Protein AF-A0A383SBJ9-F1 (afdb_monomer_lite)

Secondary structure (DSSP, 8-state):
------TTTTT-SS-----HHHHHHHHHHHHHHHHHHHHHHHHHHHHHHHHTTT-BSHHHHHHHHHHHHHHHHHHHHHHHHHHHHHHHHHHHHHHHHHHHHHHHHHHHHHHHHHHHHHHHHHHTS------PPPPPPS--SPPPPPEEE-PPPP-TTPPPP-----TT-EEEE-HHHHHHHHHHHHHHHHHHTTHHHHHHHHHHHHHHH--SSEEE-HHHHHHHHHHHHHHHHHHHHHHHHHHHHHHHH-TT--EEEEHHHHHHHHHHTT--SS---

Structure (mmCIF, N/CA/C/O backbone):
data_AF-A0A383SBJ9-F1
#
_entry.id   AF-A0A383SBJ9-F1
#
loop_
_atom_site.group_PDB
_atom_site.id
_atom_site.type_symbol
_atom_site.label_atom_id
_atom_site.label_alt_id
_atom_site.label_comp_id
_atom_site.label_asym_id
_atom_site.label_entity_id
_atom_site.label_seq_id
_atom_site.pdbx_PDB_ins_code
_atom_site.Cartn_x
_atom_site.Cartn_y
_atom_site.Cartn_z
_atom_site.occupancy
_atom_site.B_iso_or_equiv
_atom_site.auth_seq_id
_atom_site.auth_comp_id
_atom_site.auth_asym_id
_atom_site.auth_atom_id
_atom_site.pdbx_PDB_model_num
ATOM 1 N N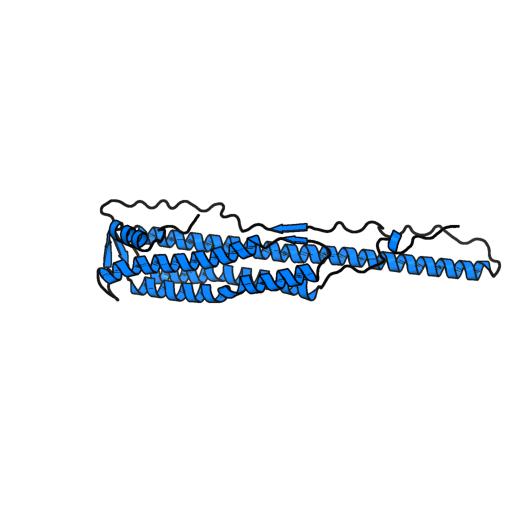 . MET A 1 1 ? 46.812 -1.857 -44.255 1.00 35.72 1 MET A N 1
ATOM 2 C CA . MET A 1 1 ? 45.664 -2.646 -43.770 1.00 35.72 1 MET A CA 1
ATOM 3 C C . MET A 1 1 ? 45.064 -1.871 -42.614 1.00 35.72 1 MET A C 1
ATOM 5 O O . MET A 1 1 ? 45.645 -1.873 -41.542 1.00 35.72 1 MET A O 1
ATOM 9 N N . SER A 1 2 ? 44.025 -1.081 -42.880 1.00 43.75 2 SER A N 1
ATOM 10 C CA . SER A 1 2 ? 43.233 -0.443 -41.828 1.00 43.75 2 SER A CA 1
ATOM 11 C C . SER A 1 2 ? 41.995 -1.312 -41.687 1.00 43.75 2 SER A C 1
ATOM 13 O O . SER A 1 2 ? 41.101 -1.228 -42.529 1.00 43.75 2 SER A O 1
ATOM 15 N N . ASP A 1 3 ? 42.013 -2.236 -40.727 1.00 52.53 3 ASP A N 1
ATOM 16 C CA . ASP A 1 3 ? 40.782 -2.900 -40.307 1.00 52.53 3 ASP A CA 1
ATOM 17 C C . ASP A 1 3 ? 39.919 -1.813 -39.669 1.00 52.53 3 ASP A C 1
ATOM 19 O O . ASP A 1 3 ? 40.249 -1.259 -38.621 1.00 52.53 3 ASP A O 1
ATOM 23 N N . GLY A 1 4 ? 38.879 -1.395 -40.389 1.00 65.88 4 GLY A N 1
ATOM 24 C CA . GLY A 1 4 ? 37.939 -0.402 -39.890 1.00 65.88 4 GLY A CA 1
ATOM 25 C C . GLY A 1 4 ? 37.178 -0.958 -38.690 1.00 65.88 4 GLY A C 1
ATOM 26 O O . GLY A 1 4 ? 36.838 -2.138 -38.685 1.00 65.88 4 GLY A O 1
ATOM 27 N N . LEU A 1 5 ? 36.876 -0.096 -37.712 1.00 73.31 5 LEU A N 1
ATOM 28 C CA . LEU A 1 5 ? 36.092 -0.448 -36.522 1.00 73.31 5 LEU A CA 1
ATOM 29 C C . LEU A 1 5 ? 34.845 -1.266 -36.905 1.00 73.31 5 LEU A C 1
ATOM 31 O O . LEU A 1 5 ? 34.036 -0.846 -37.748 1.00 73.31 5 LEU A O 1
ATOM 35 N N . SER A 1 6 ? 34.709 -2.449 -36.312 1.00 83.50 6 SER A N 1
ATOM 36 C CA . SER A 1 6 ? 33.541 -3.320 -36.447 1.00 83.50 6 SER A CA 1
ATOM 37 C C . SER A 1 6 ? 32.349 -2.777 -35.642 1.00 83.50 6 SER A C 1
ATOM 39 O O . SER A 1 6 ? 32.481 -1.821 -34.881 1.00 83.50 6 SER A O 1
ATOM 41 N N . LEU A 1 7 ? 31.153 -3.356 -35.817 1.00 81.69 7 LEU A N 1
ATOM 42 C CA . LEU A 1 7 ? 30.019 -3.018 -34.940 1.00 81.69 7 LEU A CA 1
ATOM 43 C C . LEU A 1 7 ? 30.254 -3.486 -33.500 1.00 81.69 7 LEU A C 1
ATOM 45 O O . LEU A 1 7 ? 29.738 -2.853 -32.584 1.00 81.69 7 LEU A O 1
ATOM 49 N N . ASP A 1 8 ? 31.049 -4.540 -33.301 1.00 84.56 8 ASP A N 1
ATOM 50 C CA . ASP A 1 8 ? 31.452 -5.006 -31.973 1.00 84.56 8 ASP A CA 1
ATOM 51 C C . ASP A 1 8 ? 32.370 -3.984 -31.290 1.00 84.56 8 ASP A C 1
ATOM 53 O O . ASP A 1 8 ? 32.133 -3.632 -30.137 1.00 84.56 8 ASP A O 1
ATOM 57 N N . ASP A 1 9 ? 33.330 -3.410 -32.027 1.00 83.06 9 ASP A N 1
ATOM 58 C CA . ASP A 1 9 ? 34.222 -2.353 -31.515 1.00 83.06 9 ASP A CA 1
ATOM 59 C C . ASP A 1 9 ? 33.468 -1.062 -31.149 1.00 83.06 9 ASP A C 1
ATOM 61 O O . ASP A 1 9 ? 33.952 -0.244 -30.370 1.00 83.06 9 ASP A O 1
ATOM 65 N N . LEU A 1 10 ? 32.275 -0.864 -31.720 1.00 80.25 10 LEU A N 1
ATOM 66 C CA . LEU A 1 10 ? 31.377 0.254 -31.420 1.00 80.25 10 LEU A CA 1
ATOM 67 C C . LEU A 1 10 ? 30.315 -0.095 -30.365 1.00 80.25 10 LEU A C 1
ATOM 69 O O . LEU A 1 10 ? 29.445 0.734 -30.080 1.00 80.25 10 LEU A O 1
ATOM 73 N N . HIS A 1 11 ? 30.341 -1.319 -29.827 1.00 83.31 11 HIS A N 1
ATOM 74 C CA . HIS A 1 11 ? 29.314 -1.859 -28.939 1.00 83.31 11 HIS A CA 1
ATOM 75 C C . HIS A 1 11 ? 27.894 -1.733 -29.520 1.00 83.31 11 HIS A C 1
ATOM 77 O O . HIS A 1 11 ? 26.954 -1.390 -28.813 1.00 83.31 11 HIS A O 1
ATOM 83 N N . ALA A 1 12 ? 27.734 -1.940 -30.826 1.00 85.88 12 ALA A N 1
ATOM 84 C CA . ALA A 1 12 ? 26.492 -1.694 -31.563 1.00 85.88 12 ALA A CA 1
ATOM 85 C C . ALA A 1 12 ? 25.995 -2.928 -32.338 1.00 85.88 12 ALA A C 1
ATOM 87 O O . ALA A 1 12 ? 25.194 -2.813 -33.270 1.00 85.88 12 ALA A O 1
ATOM 88 N N . ALA A 1 13 ? 26.486 -4.118 -31.984 1.00 87.88 13 ALA A N 1
ATOM 89 C CA . ALA A 1 13 ? 26.172 -5.366 -32.677 1.00 87.88 13 ALA A CA 1
ATOM 90 C C . ALA A 1 13 ? 24.761 -5.905 -32.386 1.00 87.88 13 ALA A C 1
ATOM 92 O O . ALA A 1 13 ? 24.165 -6.545 -33.248 1.00 87.88 13 ALA A O 1
ATOM 93 N N . SER A 1 14 ? 24.198 -5.603 -31.217 1.00 89.56 14 SER A N 1
ATOM 94 C CA . SER A 1 14 ? 22.848 -6.005 -30.804 1.00 89.56 14 SER A CA 1
ATOM 95 C C . SER A 1 14 ? 22.048 -4.806 -30.316 1.00 89.56 14 SER A C 1
ATOM 97 O O . SER A 1 14 ? 22.632 -3.800 -29.926 1.00 89.56 14 SER A O 1
ATOM 99 N N . ASP A 1 15 ? 20.723 -4.915 -30.361 1.00 92.62 15 ASP A N 1
ATOM 100 C CA . ASP A 1 15 ? 19.823 -3.931 -29.757 1.00 92.62 15 ASP A CA 1
ATOM 101 C C . ASP A 1 15 ? 19.776 -4.076 -28.237 1.00 92.62 15 ASP A C 1
ATOM 103 O O . ASP A 1 15 ? 20.144 -5.113 -27.673 1.00 92.62 15 ASP A O 1
ATOM 107 N N . VAL A 1 16 ? 19.299 -3.021 -27.585 1.00 92.69 16 VAL A N 1
ATOM 108 C CA . VAL A 1 16 ? 18.978 -3.030 -26.164 1.00 92.69 16 VAL A CA 1
ATOM 109 C C . VAL A 1 16 ? 17.823 -3.999 -25.921 1.00 92.69 16 VAL A C 1
ATOM 111 O O . VAL A 1 16 ? 16.779 -3.920 -26.567 1.00 92.69 16 VAL A O 1
ATOM 114 N N . VAL A 1 17 ? 17.988 -4.913 -24.965 1.00 95.56 17 VAL A N 1
ATOM 115 C CA . VAL A 1 17 ? 16.913 -5.824 -24.549 1.00 95.56 17 VAL A CA 1
ATOM 116 C C . VAL A 1 17 ? 15.970 -5.073 -23.610 1.00 95.56 17 VAL A C 1
ATOM 118 O O . VAL A 1 17 ? 16.216 -4.983 -22.402 1.00 95.56 17 VAL A O 1
ATOM 121 N N . TRP A 1 18 ? 14.916 -4.497 -24.188 1.00 97.19 18 TRP A N 1
ATOM 122 C CA . TRP A 1 18 ? 13.903 -3.729 -23.470 1.00 97.19 18 TRP A CA 1
ATOM 123 C C . TRP A 1 18 ? 12.518 -3.851 -24.112 1.00 97.19 18 TRP A C 1
ATOM 125 O O . TRP A 1 18 ? 12.382 -3.725 -25.328 1.00 97.19 18 TRP A O 1
ATOM 135 N N . ASP A 1 19 ? 11.486 -4.035 -23.288 1.00 98.12 19 ASP A N 1
ATOM 136 C CA . ASP A 1 19 ? 10.082 -4.041 -23.705 1.00 98.12 19 ASP A CA 1
ATOM 137 C C . ASP A 1 19 ? 9.360 -2.824 -23.102 1.00 98.12 19 ASP A C 1
ATOM 139 O O . ASP A 1 19 ? 9.110 -2.748 -21.898 1.00 98.12 19 ASP A O 1
ATOM 143 N N . PHE A 1 20 ? 9.056 -1.845 -23.960 1.00 94.88 20 PHE A N 1
ATOM 144 C CA . PHE A 1 20 ? 8.473 -0.559 -23.562 1.00 94.88 20 PHE A CA 1
ATOM 145 C C . PHE A 1 20 ? 7.012 -0.653 -23.118 1.00 94.88 20 PHE A C 1
ATOM 147 O O . PHE A 1 20 ? 6.550 0.195 -22.357 1.00 94.88 20 PHE A O 1
ATOM 154 N N . GLU A 1 21 ? 6.277 -1.654 -23.603 1.00 97.50 21 GLU A N 1
ATOM 155 C CA . GLU A 1 21 ? 4.903 -1.889 -23.158 1.00 97.50 21 GLU A CA 1
ATOM 156 C C . GLU A 1 21 ? 4.933 -2.421 -21.725 1.00 97.50 21 GLU A C 1
ATOM 158 O O . GLU A 1 21 ? 4.272 -1.881 -20.844 1.00 97.50 21 GLU A O 1
ATOM 163 N N . VAL A 1 22 ? 5.816 -3.384 -21.453 1.00 98.44 22 VAL A N 1
ATOM 164 C CA . VAL A 1 22 ? 5.967 -3.989 -20.122 1.00 98.44 22 VAL A CA 1
ATOM 165 C C . VAL A 1 22 ? 6.499 -2.999 -19.081 1.00 98.44 22 VAL A C 1
ATOM 167 O O . VAL A 1 22 ? 5.993 -2.970 -17.956 1.00 98.44 22 VAL A O 1
ATOM 170 N N . SER A 1 23 ? 7.493 -2.166 -19.419 1.00 98.19 23 SER A N 1
ATOM 171 C CA . SER A 1 23 ? 7.963 -1.113 -18.503 1.00 98.19 23 SER A CA 1
ATOM 172 C C . SER A 1 23 ? 6.888 -0.056 -18.242 1.00 98.19 23 SER A C 1
ATOM 174 O O . SER A 1 23 ? 6.683 0.336 -17.088 1.00 98.19 23 SER A O 1
ATOM 176 N N . GLY A 1 24 ? 6.160 0.356 -19.284 1.00 98.31 24 GLY A N 1
ATOM 177 C CA . GLY A 1 24 ? 5.042 1.289 -19.176 1.00 98.31 24 GLY A CA 1
ATOM 178 C C . GLY A 1 24 ? 3.915 0.762 -18.286 1.00 98.31 24 GLY A C 1
ATOM 179 O O . GLY A 1 24 ? 3.473 1.468 -17.375 1.00 98.31 24 GLY A O 1
ATOM 180 N N . ASP A 1 25 ? 3.503 -0.489 -18.490 1.00 98.56 25 ASP A N 1
ATOM 181 C CA . ASP A 1 25 ? 2.445 -1.150 -17.724 1.00 98.56 25 ASP A CA 1
ATOM 182 C C . ASP A 1 25 ? 2.810 -1.296 -16.244 1.00 98.56 25 ASP A C 1
ATOM 184 O O . ASP A 1 25 ? 1.991 -0.995 -15.367 1.00 98.56 25 ASP A O 1
ATOM 188 N N . LEU A 1 26 ? 4.050 -1.698 -15.938 1.00 98.81 26 LEU A N 1
ATOM 189 C CA . LEU A 1 26 ? 4.524 -1.781 -14.556 1.00 98.81 26 LEU A CA 1
ATOM 190 C C . LEU A 1 26 ? 4.498 -0.404 -13.877 1.00 98.81 26 LEU A C 1
ATOM 192 O O . LEU A 1 26 ? 3.959 -0.276 -12.773 1.00 98.81 26 LEU A O 1
ATOM 196 N N . ALA A 1 27 ? 5.044 0.630 -14.524 1.00 98.81 27 ALA A N 1
ATOM 197 C CA . ALA A 1 27 ? 5.055 1.985 -13.973 1.00 98.81 27 ALA A CA 1
ATOM 198 C C . ALA A 1 27 ? 3.629 2.520 -13.752 1.00 98.81 27 ALA A C 1
ATOM 200 O O . ALA A 1 27 ? 3.331 3.073 -12.692 1.00 98.81 27 ALA A O 1
ATOM 201 N N . ALA A 1 28 ? 2.725 2.305 -14.712 1.00 98.81 28 ALA A N 1
ATOM 202 C CA . ALA A 1 28 ? 1.328 2.713 -14.605 1.00 98.81 28 ALA A CA 1
ATOM 203 C C . ALA A 1 28 ? 0.594 1.982 -13.470 1.00 98.81 28 ALA A C 1
ATOM 205 O O . ALA A 1 28 ? -0.159 2.603 -12.717 1.00 98.81 28 ALA A O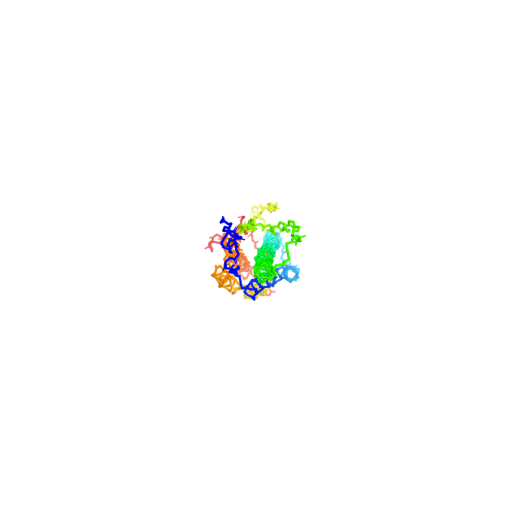 1
ATOM 206 N N . LYS A 1 29 ? 0.827 0.673 -13.300 1.00 98.81 29 LYS A N 1
ATOM 207 C CA . LYS A 1 29 ? 0.193 -0.101 -12.224 1.00 98.81 29 LYS A CA 1
ATOM 208 C C . LYS A 1 29 ? 0.707 0.297 -10.841 1.00 98.81 29 LYS A C 1
ATOM 210 O O . LYS A 1 29 ? -0.083 0.317 -9.896 1.00 98.81 29 LYS A O 1
ATOM 215 N N . LEU A 1 30 ? 1.994 0.624 -10.714 1.00 98.88 30 LEU A N 1
ATOM 216 C CA . LEU A 1 30 ? 2.581 1.142 -9.475 1.00 98.88 30 LEU A CA 1
ATOM 217 C C . LEU A 1 30 ? 1.974 2.498 -9.083 1.00 98.88 30 LEU A C 1
ATOM 219 O O . LEU A 1 30 ? 1.582 2.666 -7.928 1.00 98.88 30 LEU A O 1
ATOM 223 N N . ASP A 1 31 ? 1.827 3.421 -10.037 1.00 98.88 31 ASP A N 1
ATOM 224 C CA . ASP A 1 31 ? 1.175 4.716 -9.801 1.00 98.88 31 ASP A CA 1
ATOM 225 C C . ASP A 1 31 ? -0.299 4.547 -9.407 1.00 98.88 31 ASP A C 1
ATOM 227 O O . ASP A 1 31 ? -0.756 5.150 -8.436 1.00 98.88 31 ASP A O 1
ATOM 231 N N . ALA A 1 32 ? -1.044 3.691 -10.115 1.00 98.81 32 ALA A N 1
ATOM 232 C CA . ALA A 1 32 ? -2.441 3.408 -9.787 1.00 98.81 32 ALA A CA 1
ATOM 233 C C . ALA A 1 32 ? -2.575 2.840 -8.364 1.00 98.81 32 ALA A C 1
ATOM 235 O O . ALA A 1 32 ? -3.373 3.331 -7.569 1.00 98.81 32 ALA A O 1
ATOM 236 N N . ALA A 1 33 ? -1.720 1.879 -8.000 1.00 98.81 33 ALA A N 1
ATOM 237 C CA . ALA A 1 33 ? -1.681 1.326 -6.651 1.00 98.81 33 ALA A CA 1
ATOM 238 C C . ALA A 1 33 ? -1.378 2.397 -5.587 1.00 98.81 33 ALA A C 1
ATOM 240 O O . ALA A 1 33 ? -1.982 2.400 -4.512 1.00 98.81 33 ALA A O 1
ATOM 241 N N . ALA A 1 34 ? -0.465 3.327 -5.878 1.00 98.81 34 ALA A N 1
ATOM 242 C CA . ALA A 1 34 ? -0.173 4.447 -4.992 1.00 98.81 34 ALA A CA 1
ATOM 243 C C . ALA A 1 34 ? -1.381 5.382 -4.824 1.00 98.81 34 ALA A C 1
ATOM 245 O O . ALA A 1 34 ? -1.657 5.838 -3.708 1.00 98.81 34 ALA A O 1
ATOM 246 N N . THR A 1 35 ? -2.106 5.663 -5.911 1.00 98.69 35 THR A N 1
ATOM 247 C CA . THR A 1 35 ? -3.346 6.444 -5.889 1.00 98.69 35 THR A CA 1
ATOM 248 C C . THR A 1 35 ? -4.415 5.767 -5.040 1.00 98.69 35 THR A C 1
ATOM 250 O O . THR A 1 35 ? -4.959 6.428 -4.156 1.00 98.69 35 THR A O 1
ATOM 253 N N . ASP A 1 36 ? -4.660 4.471 -5.236 1.00 98.56 36 ASP A N 1
ATOM 254 C CA . ASP A 1 36 ? -5.682 3.717 -4.504 1.00 98.56 36 ASP A CA 1
ATOM 255 C C . ASP A 1 36 ? -5.385 3.700 -2.997 1.00 98.56 36 ASP A C 1
ATOM 257 O O . ASP A 1 36 ? -6.218 4.106 -2.183 1.00 98.56 36 ASP A O 1
ATOM 261 N N . VAL A 1 37 ? -4.152 3.344 -2.610 1.00 98.56 37 VAL A N 1
ATOM 262 C CA . VAL A 1 37 ? -3.715 3.327 -1.200 1.00 98.56 37 VAL A CA 1
ATOM 263 C C . VAL A 1 37 ? -3.848 4.711 -0.560 1.00 98.56 37 VAL A C 1
ATOM 265 O O . VAL A 1 37 ? -4.355 4.847 0.556 1.00 98.56 37 VAL A O 1
ATOM 268 N N . ARG A 1 38 ? -3.413 5.770 -1.254 1.00 98.12 38 ARG A N 1
ATOM 269 C CA . ARG A 1 38 ? -3.513 7.142 -0.739 1.00 98.12 38 ARG A CA 1
ATOM 270 C C . ARG A 1 38 ? -4.966 7.618 -0.663 1.00 98.12 38 ARG A C 1
ATOM 272 O O . ARG A 1 38 ? -5.303 8.366 0.258 1.00 98.12 38 ARG A O 1
ATOM 279 N N . GLY A 1 39 ? -5.810 7.193 -1.601 1.00 97.94 39 GLY A N 1
ATOM 280 C CA . GLY A 1 39 ? -7.231 7.529 -1.674 1.00 97.94 39 GLY A CA 1
ATOM 281 C C . GLY A 1 39 ? -8.012 7.087 -0.437 1.00 97.94 39 GLY A C 1
ATOM 282 O O . GLY A 1 39 ? -8.895 7.813 0.023 1.00 97.94 39 GLY A O 1
ATOM 283 N N . GLN A 1 40 ? -7.615 5.976 0.189 1.00 97.94 40 GLN A N 1
ATOM 284 C CA . GLN A 1 40 ? -8.268 5.464 1.398 1.00 97.94 40 GLN A CA 1
ATOM 285 C C . GLN A 1 40 ? -8.200 6.416 2.599 1.00 97.94 40 GLN A C 1
ATOM 287 O O . GLN A 1 40 ? -9.075 6.367 3.459 1.00 97.94 40 GLN A O 1
ATOM 292 N N . ILE A 1 41 ? -7.197 7.300 2.677 1.00 98.44 41 ILE A N 1
ATOM 293 C CA . ILE A 1 41 ? -6.978 8.182 3.839 1.00 98.44 41 ILE A CA 1
ATOM 294 C C . ILE A 1 41 ? -8.174 9.114 4.069 1.00 98.44 41 ILE A C 1
ATOM 296 O O . ILE A 1 41 ? -8.591 9.324 5.209 1.00 98.44 41 ILE A O 1
ATOM 300 N N . GLY A 1 42 ? -8.720 9.693 2.996 1.00 98.19 42 GLY A N 1
ATOM 301 C CA . GLY A 1 42 ? -9.862 10.605 3.091 1.00 98.19 42 GLY A CA 1
ATOM 302 C C . GLY A 1 42 ? -11.103 9.887 3.616 1.00 98.19 42 GLY A C 1
ATOM 303 O O . GLY A 1 42 ? -11.687 10.306 4.616 1.00 98.19 42 GLY A O 1
ATOM 304 N N . SER A 1 43 ? -11.446 8.760 2.991 1.00 97.81 43 SER A N 1
ATOM 305 C CA . SER A 1 43 ? -12.605 7.946 3.366 1.00 97.81 43 SER A CA 1
ATOM 306 C C . SER A 1 43 ? -12.477 7.368 4.779 1.00 97.81 43 SER A C 1
ATOM 308 O O . SER A 1 43 ? -13.431 7.447 5.550 1.00 97.81 43 SER A O 1
ATOM 310 N N . ARG A 1 44 ? -11.289 6.881 5.170 1.00 98.50 44 ARG A N 1
ATOM 311 C CA . ARG A 1 44 ? -11.011 6.396 6.533 1.00 98.50 44 ARG A CA 1
ATOM 312 C C . ARG A 1 44 ? -11.235 7.483 7.576 1.00 98.50 44 ARG A C 1
ATOM 314 O O . ARG A 1 44 ? -11.863 7.229 8.597 1.00 98.50 44 ARG A O 1
ATOM 321 N N . ASN A 1 45 ? -10.771 8.707 7.322 1.00 98.62 45 ASN A N 1
ATOM 322 C CA . ASN A 1 45 ? -10.981 9.817 8.252 1.00 98.62 45 ASN A CA 1
ATOM 323 C C . ASN A 1 45 ? -12.447 10.256 8.323 1.00 98.62 45 ASN A C 1
ATOM 325 O O . ASN A 1 45 ? -12.919 10.569 9.412 1.00 98.62 45 ASN A O 1
ATOM 329 N N . SER A 1 46 ? -13.180 10.219 7.207 1.00 98.50 46 SER A N 1
ATOM 330 C CA . SER A 1 46 ? -14.629 10.451 7.221 1.00 98.50 46 SER A CA 1
ATOM 331 C C . SER A 1 46 ? -15.342 9.421 8.100 1.00 98.50 46 SER A C 1
ATOM 333 O O . SER A 1 46 ? -16.104 9.796 8.987 1.00 98.50 46 SER A O 1
ATOM 335 N N . ARG A 1 47 ? -15.040 8.129 7.913 1.00 98.38 47 ARG A N 1
ATOM 336 C CA . ARG A 1 47 ? -15.569 7.043 8.750 1.00 98.38 47 ARG A CA 1
ATOM 337 C C . ARG A 1 47 ? -15.189 7.205 10.214 1.00 98.38 47 ARG A C 1
ATOM 339 O O . ARG A 1 47 ? -16.044 7.029 11.074 1.00 98.38 47 ARG A O 1
ATOM 346 N N . LYS A 1 48 ? -13.934 7.573 10.498 1.00 98.44 48 LYS A N 1
ATOM 347 C CA . LYS A 1 48 ? -13.457 7.847 11.859 1.00 98.44 48 LYS A CA 1
ATOM 348 C C . LYS A 1 48 ? -14.336 8.897 12.536 1.00 98.44 48 LYS A C 1
ATOM 350 O O . LYS A 1 48 ? -14.821 8.662 13.634 1.00 98.44 48 LYS A O 1
ATOM 355 N N . THR A 1 49 ? -14.572 10.029 11.872 1.00 98.25 49 THR A N 1
ATOM 356 C CA . THR A 1 49 ? -15.425 11.099 12.404 1.00 98.25 49 THR A CA 1
ATOM 357 C C . THR A 1 49 ? -16.866 10.634 12.606 1.00 98.25 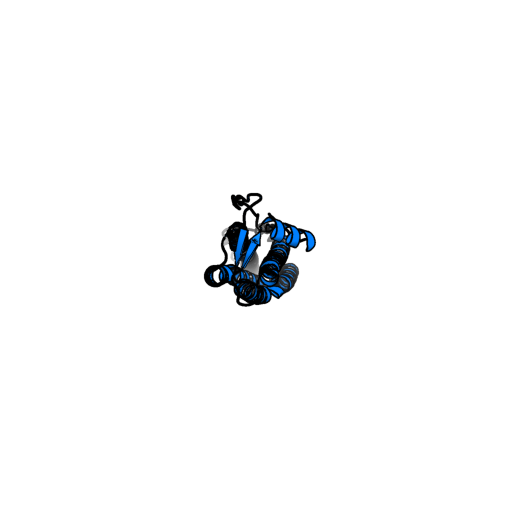49 THR A C 1
ATOM 359 O O . THR A 1 49 ? -17.440 10.898 13.656 1.00 98.25 49 THR A O 1
ATOM 362 N N . THR A 1 50 ? -17.449 9.921 11.641 1.00 98.12 50 THR A N 1
ATOM 363 C CA . THR A 1 50 ? -18.832 9.432 11.743 1.00 98.12 50 THR A CA 1
ATOM 364 C C . THR A 1 50 ? -19.000 8.431 12.887 1.00 98.12 50 THR A C 1
ATOM 366 O O . THR A 1 50 ? -19.845 8.621 13.763 1.00 98.12 50 THR A O 1
ATOM 369 N N . TYR A 1 51 ? -18.185 7.380 12.906 1.00 98.25 51 TYR A N 1
ATOM 370 C CA . TYR A 1 51 ? -18.346 6.252 13.822 1.00 98.25 51 TYR A CA 1
ATOM 371 C C . TYR A 1 51 ? -17.701 6.472 15.196 1.00 98.25 51 TYR A C 1
ATOM 373 O O . TYR A 1 51 ? -18.085 5.817 16.161 1.00 98.25 51 TYR A O 1
ATOM 381 N N . GLY A 1 52 ? -16.784 7.433 15.312 1.00 97.94 52 GLY A N 1
ATOM 382 C CA . GLY A 1 52 ? -16.175 7.842 16.577 1.00 97.94 52 GLY A CA 1
ATOM 383 C C . GLY A 1 52 ? -17.045 8.764 17.436 1.00 97.94 52 GLY A C 1
ATOM 384 O O . GLY A 1 52 ? -16.657 9.057 18.557 1.00 97.94 52 GLY A O 1
ATOM 385 N N . THR A 1 53 ? -18.219 9.205 16.955 1.00 97.56 53 THR A N 1
ATOM 386 C CA . THR A 1 53 ? -19.071 10.222 17.618 1.00 97.56 53 THR A CA 1
ATOM 387 C C . THR A 1 53 ? -19.354 9.943 19.098 1.00 97.56 53 THR A C 1
ATOM 389 O O . THR A 1 53 ? -19.423 10.876 19.889 1.00 97.56 53 THR A O 1
ATOM 392 N N . TYR A 1 54 ? -19.536 8.673 19.466 1.00 97.56 54 TYR A N 1
ATOM 393 C CA . TYR A 1 54 ? -19.837 8.256 20.840 1.00 97.56 54 TYR A CA 1
ATOM 394 C C . TYR A 1 54 ? -18.699 7.467 21.486 1.00 97.56 54 TYR A C 1
ATOM 396 O O . TYR A 1 54 ? -18.927 6.825 22.507 1.00 97.56 54 TYR A O 1
ATOM 404 N N . PHE A 1 55 ? -17.516 7.449 20.863 1.00 98.50 55 PHE A N 1
ATOM 405 C CA . PHE A 1 55 ? -16.360 6.728 21.371 1.00 98.50 55 PHE A CA 1
ATOM 406 C C . PHE A 1 55 ? -15.495 7.682 22.194 1.00 98.50 55 PHE A C 1
ATOM 408 O O . PHE A 1 55 ? -14.836 8.558 21.640 1.00 98.50 55 PHE A O 1
ATOM 415 N N . GLU A 1 56 ? -15.504 7.527 23.516 1.00 98.00 56 GLU A N 1
ATOM 416 C CA . GLU A 1 56 ? -14.841 8.449 24.442 1.00 98.00 56 GLU A CA 1
ATOM 417 C C . GLU A 1 56 ? -14.001 7.693 25.475 1.00 98.00 56 GLU A C 1
ATOM 419 O O . GLU A 1 56 ? -14.390 6.629 25.952 1.00 98.00 56 GLU A O 1
ATOM 424 N N . GLY A 1 57 ? -12.850 8.253 25.852 1.00 97.19 57 GLY A N 1
ATOM 425 C CA . GLY A 1 57 ? -11.924 7.669 26.828 1.00 97.19 57 GLY A CA 1
ATOM 426 C C . GLY A 1 57 ? -10.625 7.152 26.204 1.00 97.19 57 GLY A C 1
ATOM 427 O O . GLY A 1 57 ? -10.323 7.409 25.039 1.00 97.19 57 GLY A O 1
ATOM 428 N N . TYR A 1 58 ? -9.840 6.414 26.990 1.00 97.44 58 TYR A N 1
ATOM 429 C CA . TYR A 1 58 ? -8.489 5.984 26.611 1.00 97.44 58 TYR A CA 1
ATOM 430 C C . TYR A 1 58 ? -8.451 5.191 25.297 1.00 97.44 58 TYR A C 1
ATOM 432 O O . TYR A 1 58 ? -7.616 5.454 24.430 1.00 97.44 58 TYR A O 1
ATOM 440 N N . TYR A 1 59 ? -9.361 4.226 25.121 1.00 97.69 59 TYR A N 1
ATOM 441 C CA . TYR A 1 59 ? -9.373 3.417 23.901 1.00 97.69 59 TYR A CA 1
ATOM 442 C C . TYR A 1 59 ? -9.892 4.177 22.681 1.00 97.69 59 TYR A C 1
ATOM 444 O O . TYR A 1 59 ? -9.560 3.779 21.565 1.00 97.69 59 TYR A O 1
ATOM 452 N N . ALA A 1 60 ? -10.628 5.278 22.866 1.00 98.00 60 ALA A N 1
ATOM 453 C CA . ALA A 1 60 ? -10.972 6.173 21.768 1.00 98.00 60 ALA A CA 1
ATOM 454 C C . ALA A 1 60 ? -9.725 6.913 21.267 1.00 98.00 60 ALA A C 1
ATOM 456 O O . ALA A 1 60 ? -9.413 6.845 20.080 1.00 98.00 60 ALA A O 1
ATOM 457 N N . GLU A 1 61 ? -8.943 7.516 22.171 1.00 97.00 61 GLU A N 1
ATOM 458 C CA . GLU A 1 61 ? -7.674 8.181 21.829 1.00 97.00 61 GLU A CA 1
ATOM 459 C C . GLU A 1 61 ? -6.691 7.216 21.148 1.00 97.00 61 GLU A C 1
ATOM 461 O O . GLU A 1 61 ? -6.069 7.538 20.132 1.00 97.00 61 GLU A O 1
ATOM 466 N N . LEU A 1 62 ? -6.568 6.000 21.686 1.00 96.69 62 LEU A N 1
ATOM 467 C CA . LEU A 1 62 ? -5.702 4.964 21.132 1.00 96.69 62 LEU A CA 1
ATOM 468 C C . LEU A 1 62 ? -6.184 4.479 19.756 1.00 96.69 62 LEU A C 1
ATOM 470 O O . LEU A 1 62 ? -5.371 4.219 18.865 1.00 96.69 62 LEU A O 1
ATOM 474 N N . TRP A 1 63 ? -7.496 4.357 19.558 1.00 97.81 63 TRP A N 1
ATOM 475 C CA . TRP A 1 63 ? -8.080 4.019 18.263 1.00 97.81 63 TRP A CA 1
ATOM 476 C C . TRP A 1 63 ? -7.817 5.108 17.221 1.00 97.81 63 TRP A C 1
ATOM 478 O O . TRP A 1 63 ? -7.371 4.794 16.116 1.00 97.81 63 TRP A O 1
ATOM 488 N N . GLU A 1 64 ? -7.983 6.384 17.577 1.00 97.06 64 GLU A N 1
ATOM 489 C CA . GLU A 1 64 ? -7.638 7.494 16.687 1.00 97.06 64 GLU A CA 1
ATOM 490 C C . GLU A 1 64 ? -6.148 7.514 16.330 1.00 97.06 64 GLU A C 1
ATOM 492 O O . GLU A 1 64 ? -5.791 7.761 15.174 1.00 97.06 64 GLU A O 1
ATOM 497 N N . TRP A 1 65 ? -5.276 7.215 17.297 1.00 95.88 65 TRP A N 1
ATOM 498 C CA . TRP A 1 65 ? -3.836 7.106 17.070 1.00 95.88 65 TRP A CA 1
ATOM 499 C C . TRP A 1 65 ? -3.479 5.945 16.131 1.00 95.88 65 TRP A C 1
ATOM 501 O O . TRP A 1 65 ? -2.662 6.116 15.220 1.00 95.88 65 TRP A O 1
ATOM 511 N N . ASN A 1 66 ? -4.117 4.781 16.291 1.00 96.38 66 ASN A N 1
ATOM 512 C CA . ASN A 1 66 ? -3.944 3.645 15.381 1.00 96.38 66 ASN A CA 1
ATOM 513 C C . ASN A 1 66 ? -4.391 4.009 13.952 1.00 96.38 66 ASN A C 1
ATOM 515 O O . ASN A 1 66 ? -3.678 3.708 12.994 1.00 96.38 66 ASN A O 1
ATOM 519 N N . ILE A 1 67 ? -5.512 4.725 13.801 1.00 97.19 67 ILE A N 1
ATOM 520 C CA . ILE A 1 67 ? -5.985 5.208 12.494 1.00 97.19 67 ILE A CA 1
ATOM 521 C C . ILE A 1 67 ? -4.997 6.193 11.869 1.00 97.19 67 ILE A C 1
ATOM 523 O O . ILE A 1 67 ? -4.701 6.089 10.677 1.00 97.19 67 ILE A O 1
ATOM 527 N N . GLU A 1 68 ? -4.453 7.138 12.638 1.00 95.50 68 GLU A N 1
ATOM 528 C CA . GLU A 1 68 ? -3.456 8.059 12.088 1.00 95.50 68 GLU A CA 1
ATOM 529 C C . GLU A 1 68 ? -2.153 7.339 11.722 1.00 95.50 68 GLU A C 1
ATOM 531 O O . GLU A 1 68 ? -1.546 7.655 10.699 1.00 95.50 68 GLU A O 1
ATOM 536 N N . THR A 1 69 ? -1.767 6.310 12.477 1.00 94.81 69 THR A N 1
ATOM 537 C CA . THR A 1 69 ? -0.646 5.434 12.111 1.00 94.81 69 THR A CA 1
ATOM 538 C C . THR A 1 69 ? -0.921 4.718 10.784 1.00 94.81 69 THR A C 1
ATOM 540 O O . THR A 1 69 ? -0.080 4.747 9.886 1.00 94.81 69 THR A O 1
ATOM 543 N N . ALA A 1 70 ? -2.125 4.168 10.585 1.00 95.75 70 ALA A N 1
ATOM 544 C CA . ALA A 1 70 ? -2.525 3.570 9.309 1.00 95.75 70 ALA A CA 1
ATOM 545 C C . ALA A 1 70 ? -2.542 4.592 8.151 1.00 95.75 70 ALA A C 1
ATOM 547 O O . ALA A 1 70 ? -2.173 4.265 7.020 1.00 95.75 70 ALA A O 1
ATOM 548 N N . ASN A 1 71 ? -2.921 5.848 8.412 1.00 96.81 71 ASN A N 1
ATOM 549 C CA . ASN A 1 71 ? -2.853 6.929 7.425 1.00 96.81 71 ASN A CA 1
ATOM 550 C C . ASN A 1 71 ? -1.409 7.287 7.057 1.00 96.81 71 ASN A C 1
ATOM 552 O O . ASN A 1 71 ? -1.116 7.552 5.891 1.00 96.81 71 ASN A O 1
ATOM 556 N N . GLN A 1 72 ? -0.499 7.324 8.030 1.00 94.88 72 GLN A N 1
ATOM 557 C CA . GLN A 1 72 ? 0.926 7.544 7.778 1.00 94.88 72 GLN A CA 1
ATOM 558 C C . GLN A 1 72 ? 1.513 6.404 6.945 1.00 94.88 72 GLN A C 1
ATOM 560 O O . GLN A 1 72 ? 2.180 6.678 5.947 1.00 94.88 72 GLN A O 1
ATOM 565 N N . ASP A 1 73 ? 1.175 5.157 7.271 1.00 95.06 73 ASP A N 1
ATOM 566 C CA . ASP A 1 73 ? 1.596 3.980 6.507 1.00 95.06 73 ASP A CA 1
ATOM 567 C C . ASP A 1 73 ? 1.131 4.049 5.056 1.00 95.06 73 ASP A C 1
ATOM 569 O O . ASP A 1 73 ? 1.932 3.848 4.145 1.00 95.06 73 ASP A O 1
ATOM 573 N N . ALA A 1 74 ? -0.131 4.425 4.829 1.00 97.00 74 ALA A N 1
ATOM 574 C CA . ALA A 1 74 ? -0.668 4.613 3.487 1.00 97.00 74 ALA A CA 1
ATOM 575 C C . ALA A 1 74 ? 0.122 5.675 2.696 1.00 97.00 74 ALA A C 1
ATOM 577 O O . ALA A 1 74 ? 0.460 5.464 1.532 1.00 97.00 74 ALA A O 1
ATOM 578 N N . ARG A 1 75 ? 0.477 6.810 3.321 1.00 96.81 75 ARG A N 1
ATOM 579 C CA . ARG A 1 75 ? 1.282 7.865 2.670 1.00 96.81 75 ARG A CA 1
ATOM 580 C C . ARG A 1 75 ? 2.690 7.384 2.330 1.00 96.81 75 ARG A C 1
ATOM 582 O O . ARG A 1 75 ? 3.193 7.713 1.255 1.00 96.81 75 ARG A O 1
ATOM 589 N N . LEU A 1 76 ? 3.328 6.660 3.247 1.00 95.75 76 LEU A N 1
ATOM 590 C CA . LEU A 1 76 ? 4.683 6.140 3.074 1.00 95.75 76 LEU A CA 1
ATOM 591 C C . LEU A 1 76 ? 4.727 5.068 1.982 1.00 95.75 76 LEU A C 1
ATOM 593 O O . LEU A 1 76 ? 5.585 5.134 1.103 1.00 95.75 76 LEU A O 1
ATOM 597 N N . LEU A 1 77 ? 3.771 4.137 1.993 1.00 97.44 77 LEU A N 1
ATOM 598 C CA . LEU A 1 77 ? 3.632 3.103 0.973 1.00 97.44 77 LEU A CA 1
ATOM 599 C C . LEU A 1 77 ? 3.350 3.709 -0.404 1.00 97.44 77 LEU A C 1
ATOM 601 O O . LEU A 1 77 ? 4.072 3.408 -1.348 1.00 97.44 77 LEU A O 1
ATOM 605 N N . ALA A 1 78 ? 2.374 4.615 -0.515 1.00 98.38 78 ALA A N 1
ATOM 606 C CA . ALA A 1 78 ? 2.058 5.277 -1.780 1.00 98.38 78 ALA A CA 1
ATOM 607 C C . ALA A 1 78 ? 3.258 6.052 -2.347 1.00 98.38 78 ALA A C 1
ATOM 609 O O . ALA A 1 78 ? 3.555 5.964 -3.535 1.00 98.38 78 ALA A O 1
ATOM 610 N N . ARG A 1 79 ? 3.999 6.780 -1.498 1.00 97.69 79 ARG A N 1
ATOM 611 C CA . ARG A 1 79 ? 5.239 7.445 -1.925 1.00 97.69 79 ARG A CA 1
ATOM 612 C C . ARG A 1 79 ? 6.250 6.429 -2.446 1.00 97.69 79 ARG A C 1
ATOM 614 O O . ARG A 1 79 ? 6.816 6.649 -3.508 1.00 97.69 79 ARG A O 1
ATOM 621 N N . ARG A 1 80 ? 6.460 5.324 -1.726 1.00 98.19 80 ARG A N 1
ATOM 622 C CA . ARG A 1 80 ? 7.433 4.315 -2.139 1.00 98.19 80 ARG A CA 1
ATOM 623 C C . ARG A 1 80 ? 7.042 3.655 -3.462 1.00 98.19 80 ARG A C 1
ATOM 625 O O . ARG A 1 80 ? 7.918 3.465 -4.291 1.00 98.19 80 ARG A O 1
ATOM 632 N N . LEU A 1 81 ? 5.762 3.360 -3.680 1.00 98.75 81 LEU A N 1
ATOM 633 C CA . LEU A 1 81 ? 5.256 2.839 -4.955 1.00 98.75 81 LEU A CA 1
ATOM 634 C C . LEU A 1 81 ? 5.540 3.811 -6.114 1.00 98.75 81 LEU A C 1
ATOM 636 O O . LEU A 1 81 ? 6.087 3.384 -7.128 1.00 98.75 81 LEU A O 1
ATOM 640 N N . ASN A 1 82 ? 5.286 5.111 -5.927 1.00 98.81 82 ASN A N 1
ATOM 641 C CA . ASN A 1 82 ? 5.644 6.142 -6.911 1.00 98.81 82 ASN A CA 1
ATOM 642 C C . ASN A 1 82 ? 7.162 6.234 -7.147 1.00 98.81 82 ASN A C 1
ATOM 644 O O . ASN A 1 82 ? 7.593 6.424 -8.281 1.00 98.81 82 ASN A O 1
ATOM 648 N N . ASP A 1 83 ? 7.988 6.084 -6.103 1.00 98.56 83 ASP A N 1
ATOM 649 C CA . ASP A 1 83 ? 9.449 6.071 -6.257 1.00 98.56 83 ASP A CA 1
ATOM 650 C C . ASP A 1 83 ? 9.907 4.888 -7.130 1.00 98.56 83 ASP A C 1
ATOM 652 O O . ASP A 1 83 ? 10.826 5.044 -7.936 1.00 98.56 83 ASP A O 1
ATOM 656 N N . VAL A 1 84 ? 9.270 3.715 -6.987 1.00 98.69 84 VAL A N 1
ATOM 657 C CA . VAL A 1 84 ? 9.537 2.549 -7.847 1.00 98.69 84 VAL A CA 1
ATOM 658 C C . VAL A 1 84 ? 9.066 2.819 -9.275 1.00 98.69 84 VAL A C 1
ATOM 660 O O . VAL A 1 84 ? 9.816 2.549 -10.208 1.00 98.69 84 VAL A O 1
ATOM 663 N N . ALA A 1 85 ? 7.874 3.395 -9.460 1.00 98.81 85 ALA A N 1
ATOM 664 C CA . ALA A 1 85 ? 7.356 3.747 -10.784 1.00 98.81 85 ALA A CA 1
ATOM 665 C C . ALA A 1 85 ? 8.289 4.722 -11.516 1.00 98.81 85 ALA A C 1
ATOM 667 O O . ALA A 1 85 ? 8.606 4.527 -12.688 1.00 98.81 85 ALA A O 1
ATOM 668 N N . GLN A 1 86 ? 8.794 5.738 -10.810 1.00 98.69 86 GLN A N 1
ATOM 669 C CA . GLN A 1 86 ? 9.806 6.640 -11.351 1.00 98.69 86 GLN A CA 1
ATOM 670 C C . GLN A 1 86 ? 11.117 5.904 -11.649 1.00 98.69 86 GLN A C 1
ATOM 672 O O . GLN A 1 86 ? 11.713 6.132 -12.691 1.00 98.69 86 GLN A O 1
ATOM 677 N N . GLY A 1 87 ? 11.538 4.972 -10.791 1.00 98.25 87 GLY A N 1
ATOM 678 C CA . GLY A 1 87 ? 12.694 4.114 -11.053 1.00 98.25 87 GLY A CA 1
ATOM 679 C C . GLY A 1 87 ? 12.588 3.321 -12.352 1.00 98.25 87 GLY A C 1
ATOM 680 O O . GLY A 1 87 ? 13.565 3.238 -13.088 1.00 98.25 87 GLY A O 1
ATOM 681 N N . VAL A 1 88 ? 11.406 2.772 -12.647 1.00 98.56 88 VAL A N 1
ATOM 682 C CA . VAL A 1 88 ? 11.126 2.067 -13.909 1.00 98.56 88 VAL A CA 1
ATOM 683 C C . VAL A 1 88 ? 11.256 3.012 -15.104 1.00 98.56 88 VAL A C 1
ATOM 685 O O . VAL A 1 88 ? 11.885 2.646 -16.094 1.00 98.56 88 VAL A O 1
ATOM 688 N N . ARG A 1 89 ? 10.728 4.238 -14.999 1.00 98.31 89 ARG A N 1
ATOM 689 C CA . ARG A 1 89 ? 10.856 5.265 -16.050 1.00 98.31 89 ARG A CA 1
ATOM 690 C C . ARG A 1 89 ? 12.302 5.687 -16.275 1.00 98.31 89 ARG A C 1
ATOM 692 O O . ARG A 1 89 ? 12.725 5.774 -17.418 1.00 98.31 89 ARG A O 1
ATOM 699 N N . ASP A 1 90 ? 13.066 5.886 -15.205 1.00 97.06 90 ASP A N 1
ATOM 700 C CA . ASP A 1 90 ? 14.486 6.234 -15.300 1.00 97.06 90 ASP A CA 1
ATOM 701 C C . ASP A 1 90 ? 15.283 5.129 -16.023 1.00 97.06 90 ASP A C 1
ATOM 703 O O . ASP A 1 90 ? 16.146 5.425 -16.844 1.00 97.06 90 ASP A O 1
ATOM 707 N N . LEU A 1 91 ? 14.990 3.851 -15.737 1.00 97.00 91 LEU A N 1
ATOM 708 C CA . LEU A 1 91 ? 15.620 2.721 -16.434 1.00 97.00 91 LEU A CA 1
ATOM 709 C C . LEU A 1 91 ? 15.207 2.668 -17.913 1.00 97.00 91 LEU A C 1
ATOM 711 O O . LEU A 1 91 ? 16.033 2.383 -18.775 1.00 97.00 91 LEU A O 1
ATOM 715 N N . GLU A 1 92 ? 13.945 2.974 -18.220 1.00 96.56 92 GLU A N 1
ATOM 716 C CA . GLU A 1 92 ? 13.473 3.066 -19.602 1.00 96.56 92 GLU A CA 1
ATOM 717 C C . GLU A 1 92 ? 14.178 4.192 -20.374 1.00 96.56 92 GLU A C 1
ATOM 719 O O . GLU A 1 92 ? 14.578 3.995 -21.522 1.00 96.56 92 GLU A O 1
ATOM 724 N N . GLU A 1 93 ? 14.354 5.366 -19.766 1.00 94.44 93 GLU A N 1
ATOM 725 C CA . GLU A 1 93 ? 15.094 6.479 -20.369 1.00 94.44 93 GLU A CA 1
ATOM 726 C C . GLU A 1 93 ? 16.552 6.098 -20.666 1.00 94.44 93 GLU A C 1
ATOM 728 O O . GLU A 1 93 ? 17.052 6.408 -21.751 1.00 94.44 93 GLU A O 1
ATOM 733 N N . ASP A 1 94 ? 17.205 5.366 -19.757 1.00 93.19 94 ASP A N 1
ATOM 734 C CA . ASP A 1 94 ? 18.557 4.829 -19.956 1.00 93.19 94 ASP A CA 1
ATOM 735 C C . ASP A 1 94 ? 18.613 3.835 -21.130 1.00 93.19 94 ASP A C 1
ATOM 737 O O . ASP A 1 94 ? 19.456 3.956 -22.023 1.00 93.19 94 ASP A O 1
ATOM 741 N N . ALA A 1 95 ? 17.650 2.911 -21.202 1.00 93.56 95 ALA A N 1
ATOM 742 C CA . ALA A 1 95 ? 17.526 1.966 -22.310 1.00 93.56 95 ALA A CA 1
ATOM 743 C C . ALA A 1 95 ? 17.311 2.672 -23.661 1.00 93.56 95 ALA A C 1
ATOM 745 O O . ALA A 1 95 ? 17.912 2.295 -24.671 1.00 93.56 95 ALA A O 1
ATOM 746 N N . ARG A 1 96 ? 16.497 3.738 -23.696 1.00 93.88 96 ARG A N 1
ATOM 747 C CA . ARG A 1 96 ? 16.301 4.560 -24.904 1.00 93.88 96 ARG A CA 1
ATOM 748 C C . ARG A 1 96 ? 17.575 5.293 -25.306 1.00 93.88 96 ARG A C 1
ATOM 750 O O . ARG A 1 96 ? 17.880 5.357 -26.499 1.00 93.88 96 ARG A O 1
ATOM 757 N N . ALA A 1 97 ? 18.304 5.849 -24.340 1.00 91.00 97 ALA A N 1
ATOM 758 C CA . ALA A 1 97 ? 19.560 6.543 -24.597 1.00 91.00 97 ALA A CA 1
ATOM 759 C C . ALA A 1 97 ? 20.604 5.595 -25.204 1.00 91.00 97 ALA A C 1
ATOM 761 O O . ALA A 1 97 ? 21.260 5.956 -26.187 1.00 91.00 97 ALA A O 1
ATOM 762 N N . GLU A 1 98 ? 20.701 4.367 -24.690 1.00 91.94 98 GLU A N 1
ATOM 763 C CA . GLU A 1 98 ? 21.608 3.374 -25.253 1.00 91.94 98 GLU A CA 1
ATOM 764 C C . GLU A 1 98 ? 21.186 2.930 -26.656 1.00 91.94 98 GLU A C 1
ATOM 766 O O . GLU A 1 98 ? 22.030 2.883 -27.555 1.00 91.94 98 GLU A O 1
ATOM 771 N N . GLN A 1 99 ? 19.896 2.668 -26.893 1.00 93.00 99 GLN A N 1
ATOM 772 C CA . GLN A 1 99 ? 19.438 2.284 -28.231 1.00 93.00 99 GLN A CA 1
ATOM 773 C C . GLN A 1 99 ? 19.739 3.389 -29.253 1.00 93.00 99 GLN A C 1
ATOM 775 O O . GLN A 1 99 ? 20.231 3.109 -30.346 1.00 93.00 99 GLN A O 1
ATOM 780 N N . ALA A 1 100 ? 19.548 4.657 -28.878 1.00 90.81 100 ALA A N 1
ATOM 781 C CA . ALA A 1 100 ? 19.899 5.790 -29.729 1.00 90.81 100 ALA A CA 1
ATOM 782 C C . ALA A 1 100 ? 21.410 5.862 -30.026 1.00 90.81 100 ALA A C 1
ATOM 784 O O . ALA A 1 100 ? 21.804 6.207 -31.144 1.00 90.81 100 ALA A O 1
ATOM 785 N N . ARG A 1 101 ? 22.270 5.514 -29.056 1.00 90.12 101 ARG A N 1
ATOM 786 C CA . ARG A 1 101 ? 23.727 5.428 -29.256 1.00 90.12 101 ARG A CA 1
ATOM 787 C C . ARG A 1 101 ? 24.089 4.306 -30.232 1.00 90.12 101 ARG A C 1
ATOM 789 O O . ARG A 1 101 ? 24.881 4.538 -31.148 1.00 90.12 101 ARG A O 1
ATOM 796 N N . ILE A 1 102 ? 23.489 3.126 -30.069 1.00 89.62 102 ILE A N 1
ATOM 797 C CA . ILE A 1 102 ? 23.666 1.965 -30.956 1.00 89.62 102 ILE A CA 1
ATOM 798 C C . ILE A 1 102 ? 23.250 2.316 -32.391 1.00 89.62 102 ILE A C 1
ATOM 800 O O . ILE A 1 102 ? 24.013 2.082 -33.333 1.00 89.62 102 ILE A O 1
ATOM 804 N N . ASP A 1 103 ? 22.086 2.941 -32.569 1.00 90.69 103 ASP A N 1
ATOM 805 C CA . ASP A 1 103 ? 21.578 3.341 -33.883 1.00 90.69 103 ASP A CA 1
ATOM 806 C C . ASP A 1 103 ? 22.481 4.389 -34.551 1.00 90.69 103 ASP A C 1
ATOM 808 O O . ASP A 1 103 ? 22.800 4.275 -35.740 1.00 90.69 103 ASP A O 1
ATOM 812 N N . ALA A 1 104 ? 22.969 5.371 -33.785 1.00 88.38 104 ALA A N 1
ATOM 813 C CA . ALA A 1 104 ? 23.917 6.370 -34.273 1.00 88.38 104 ALA A CA 1
ATOM 814 C C . ALA A 1 104 ? 25.261 5.747 -34.689 1.00 88.38 104 ALA A C 1
ATOM 816 O O . ALA A 1 104 ? 25.825 6.124 -35.720 1.00 88.38 104 ALA A O 1
ATOM 817 N N . ALA A 1 105 ? 25.768 4.775 -33.926 1.00 86.81 105 ALA A N 1
ATOM 818 C CA . ALA A 1 105 ? 26.996 4.052 -34.249 1.00 86.81 105 ALA A CA 1
ATOM 819 C C . ALA A 1 105 ? 26.855 3.223 -35.537 1.00 86.81 105 ALA A C 1
ATOM 821 O O . ALA A 1 105 ? 27.736 3.262 -36.404 1.00 86.81 105 ALA A O 1
ATOM 822 N N . ARG A 1 106 ? 25.723 2.528 -35.708 1.00 87.19 106 ARG A N 1
ATOM 823 C CA . ARG A 1 106 ? 25.407 1.789 -36.939 1.00 87.19 106 ARG A CA 1
ATOM 824 C C . ARG A 1 106 ? 25.303 2.717 -38.141 1.00 87.19 106 ARG A C 1
ATOM 826 O O . ARG A 1 106 ? 25.872 2.413 -39.188 1.00 87.19 106 ARG A O 1
ATOM 833 N N . GLU A 1 107 ? 24.623 3.853 -38.002 1.00 88.81 107 GLU A N 1
ATOM 834 C CA . GLU A 1 107 ? 24.491 4.828 -39.085 1.00 88.81 107 GLU A CA 1
ATOM 835 C C . GLU A 1 107 ? 25.839 5.438 -39.479 1.00 88.81 107 GLU A C 1
ATOM 837 O O . GLU A 1 107 ? 26.168 5.486 -40.666 1.00 88.81 107 GLU A O 1
ATOM 842 N N . TRP A 1 108 ? 26.666 5.821 -38.502 1.00 85.50 108 TRP A N 1
ATOM 843 C CA . TRP A 1 108 ? 28.023 6.300 -38.767 1.00 85.50 108 TRP A CA 1
ATOM 844 C C . TRP A 1 108 ? 28.844 5.261 -39.542 1.00 85.50 108 TRP A C 1
ATOM 846 O O . TRP A 1 108 ? 29.479 5.601 -40.546 1.00 85.50 108 TRP A O 1
ATOM 856 N N . LYS A 1 109 ? 28.777 3.983 -39.138 1.00 85.00 109 LYS A N 1
ATOM 857 C CA . LYS A 1 109 ? 29.475 2.899 -39.839 1.00 85.00 109 LYS A CA 1
ATOM 858 C C . LYS A 1 109 ? 28.961 2.726 -41.270 1.00 85.00 109 LYS A C 1
ATOM 860 O O . LYS A 1 109 ? 29.776 2.666 -42.188 1.00 85.00 109 LYS A O 1
ATOM 865 N N . ARG A 1 110 ? 27.639 2.731 -41.492 1.00 86.31 110 ARG A N 1
ATOM 866 C CA . ARG A 1 110 ? 27.045 2.666 -42.844 1.00 86.31 110 ARG A CA 1
ATOM 867 C C . ARG A 1 110 ? 27.557 3.787 -43.747 1.00 86.31 110 ARG A C 1
ATOM 869 O O . ARG A 1 110 ? 27.941 3.528 -44.886 1.00 86.31 110 ARG A O 1
ATOM 876 N N . GLN A 1 111 ? 27.599 5.021 -43.245 1.00 84.81 111 GLN A N 1
ATOM 877 C CA . GLN A 1 111 ? 28.080 6.172 -44.014 1.00 84.81 111 GLN A CA 1
ATOM 878 C C . GLN A 1 111 ? 29.578 6.093 -44.329 1.00 84.81 111 GLN A C 1
ATOM 880 O O . GLN A 1 111 ? 29.996 6.513 -45.411 1.00 84.81 111 GLN A O 1
ATOM 885 N N . ARG A 1 112 ? 30.387 5.574 -43.399 1.00 80.06 112 ARG A N 1
ATOM 886 C CA . ARG A 1 112 ? 31.823 5.343 -43.598 1.00 80.06 112 ARG A CA 1
ATOM 887 C C . ARG A 1 112 ? 32.072 4.249 -44.637 1.00 80.06 112 ARG A C 1
ATOM 889 O O . ARG A 1 112 ? 32.860 4.453 -45.556 1.00 80.06 112 ARG A O 1
ATOM 896 N N . ASP A 1 113 ? 31.373 3.123 -44.532 1.00 82.69 113 ASP A N 1
ATOM 897 C CA . ASP A 1 113 ? 31.521 1.992 -45.454 1.00 82.69 113 ASP A CA 1
ATOM 898 C C . ASP A 1 113 ? 31.052 2.368 -46.877 1.00 82.69 113 ASP A C 1
ATOM 900 O O . ASP A 1 113 ? 31.704 2.013 -47.864 1.00 82.69 113 ASP A O 1
ATOM 904 N N . ALA A 1 114 ? 29.984 3.167 -47.001 1.00 79.44 114 ALA A N 1
ATOM 905 C CA . ALA A 1 114 ? 29.524 3.715 -48.280 1.00 79.44 114 ALA A CA 1
ATOM 906 C C . ALA A 1 114 ? 30.546 4.678 -48.912 1.00 79.44 114 ALA A C 1
ATOM 908 O O . ALA A 1 114 ? 30.819 4.576 -50.110 1.00 79.44 114 ALA A O 1
ATOM 909 N N . ARG A 1 115 ? 31.153 5.572 -48.114 1.00 74.19 115 ARG A N 1
ATOM 910 C CA . ARG A 1 115 ? 32.232 6.467 -48.568 1.00 74.19 115 ARG A CA 1
ATOM 911 C C . ARG A 1 115 ? 33.467 5.692 -49.008 1.00 74.19 115 ARG A C 1
ATOM 913 O O . ARG A 1 115 ? 33.931 5.907 -50.119 1.00 74.19 115 ARG A O 1
ATOM 920 N N . SER A 1 116 ? 33.928 4.732 -48.205 1.00 69.69 116 SER A N 1
ATOM 921 C CA . SER A 1 116 ? 35.070 3.882 -48.562 1.00 69.69 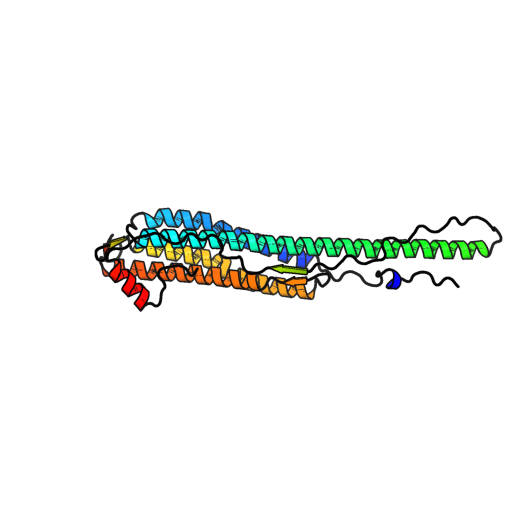116 SER A CA 1
ATOM 922 C C . SER A 1 116 ? 34.815 3.083 -49.844 1.00 69.69 116 SER A C 1
ATOM 924 O O . SER A 1 116 ? 35.717 2.913 -50.662 1.00 69.69 116 SER A O 1
ATOM 926 N N . THR A 1 117 ? 33.585 2.606 -50.055 1.00 68.50 117 THR A N 1
ATOM 927 C CA . THR A 1 117 ? 33.212 1.909 -51.295 1.00 68.50 117 THR A CA 1
ATOM 928 C C . THR A 1 117 ? 33.220 2.858 -52.492 1.00 68.50 117 THR A C 1
ATOM 930 O O . THR A 1 117 ? 33.770 2.508 -53.533 1.00 68.50 117 THR A O 1
ATOM 933 N N . ALA A 1 1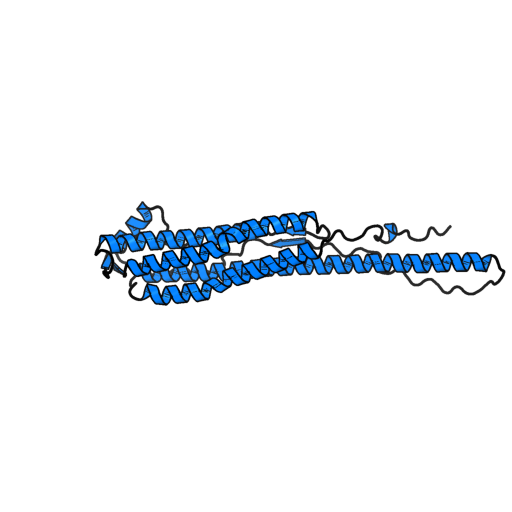18 ? 32.662 4.063 -52.348 1.00 67.62 118 ALA A N 1
ATOM 934 C CA . ALA A 1 118 ? 32.705 5.079 -53.394 1.00 67.62 118 ALA A CA 1
ATOM 935 C C . ALA A 1 118 ? 34.153 5.462 -53.734 1.00 67.62 118 ALA A C 1
ATOM 937 O O . ALA A 1 118 ? 34.525 5.416 -54.901 1.00 67.62 118 ALA A O 1
ATOM 938 N N . GLU A 1 119 ? 34.990 5.756 -52.737 1.00 62.44 119 GLU A N 1
ATOM 939 C CA . GLU A 1 119 ? 36.412 6.060 -52.927 1.00 62.44 119 GLU A CA 1
ATOM 940 C C . GLU A 1 119 ? 37.144 4.935 -53.658 1.00 62.44 119 GLU A C 1
ATOM 942 O O . GLU A 1 119 ? 37.828 5.222 -54.628 1.00 62.44 119 GLU A O 1
ATOM 947 N N . LYS A 1 120 ? 36.937 3.659 -53.302 1.00 61.47 120 LYS A N 1
ATOM 948 C CA . LYS A 1 120 ? 37.530 2.522 -54.037 1.00 61.47 120 LYS A CA 1
ATOM 949 C C . LYS A 1 120 ? 37.069 2.446 -55.498 1.00 61.47 120 LYS A C 1
ATOM 951 O O . LYS A 1 120 ? 37.865 2.130 -56.381 1.00 61.47 120 LYS A O 1
ATOM 956 N N . VAL A 1 121 ? 35.793 2.731 -55.771 1.00 64.88 121 VAL A N 1
ATOM 957 C CA . VAL A 1 121 ? 35.256 2.776 -57.144 1.00 64.88 121 VAL A CA 1
ATOM 958 C C . VAL A 1 121 ? 35.896 3.919 -57.942 1.00 64.88 121 VAL A C 1
ATOM 960 O O . VAL A 1 121 ? 36.267 3.715 -59.097 1.00 64.88 121 VAL A O 1
ATOM 963 N N . TRP A 1 122 ? 36.082 5.089 -57.327 1.00 54.09 122 TRP A N 1
ATOM 964 C CA . TRP A 1 122 ? 36.718 6.252 -57.953 1.00 54.09 122 TRP A CA 1
ATOM 965 C C . TRP A 1 122 ? 38.246 6.130 -58.049 1.00 54.09 122 TRP A C 1
ATOM 967 O O . TRP A 1 122 ? 38.814 6.570 -59.035 1.00 54.09 122 TRP A O 1
ATOM 977 N N . GLU A 1 123 ? 38.926 5.455 -57.122 1.00 53.50 123 GLU A N 1
ATOM 978 C CA . GLU A 1 123 ? 40.370 5.163 -57.192 1.00 53.50 123 GLU A CA 1
ATOM 979 C C . GLU A 1 123 ? 40.700 4.196 -58.351 1.00 53.50 123 GLU A C 1
ATOM 981 O O . GLU A 1 123 ? 41.818 4.174 -58.859 1.00 53.50 123 GLU A O 1
ATOM 986 N N . THR A 1 124 ? 39.701 3.453 -58.847 1.00 54.22 124 THR A N 1
ATOM 987 C CA . THR A 1 124 ? 39.809 2.639 -60.073 1.00 54.22 124 THR A CA 1
ATOM 988 C C . THR A 1 124 ? 39.707 3.490 -61.360 1.00 54.22 124 THR A C 1
ATOM 990 O O . THR A 1 124 ? 40.048 3.018 -62.443 1.00 54.22 124 THR A O 1
ATOM 993 N N . VAL A 1 125 ? 39.271 4.754 -61.265 1.00 52.78 125 VAL A N 1
ATOM 994 C CA . VAL A 1 125 ? 39.174 5.732 -62.364 1.00 52.78 125 VAL A CA 1
ATOM 995 C C . VAL A 1 125 ? 39.959 6.993 -61.970 1.00 52.78 125 VAL A C 1
ATOM 997 O O . VAL A 1 125 ? 39.409 7.934 -61.416 1.00 52.78 125 VAL A O 1
ATOM 1000 N N . ASP A 1 126 ? 41.263 6.967 -62.251 1.00 46.62 126 ASP A N 1
ATOM 1001 C CA . ASP A 1 126 ? 42.316 7.960 -61.961 1.00 46.62 126 ASP A CA 1
ATOM 1002 C C . ASP A 1 126 ? 41.871 9.423 -61.700 1.00 46.62 126 ASP A C 1
ATOM 1004 O O . ASP A 1 126 ? 41.863 10.256 -62.609 1.00 46.62 126 ASP A O 1
ATOM 1008 N N . VAL A 1 127 ? 41.553 9.761 -60.440 1.00 42.38 127 VAL A N 1
ATOM 1009 C CA . VAL A 1 127 ? 41.518 11.151 -59.944 1.00 42.38 127 VAL A CA 1
ATOM 1010 C C . VAL A 1 127 ? 42.000 11.209 -58.488 1.00 42.38 127 VAL A C 1
ATOM 1012 O O . VAL A 1 127 ? 41.235 11.184 -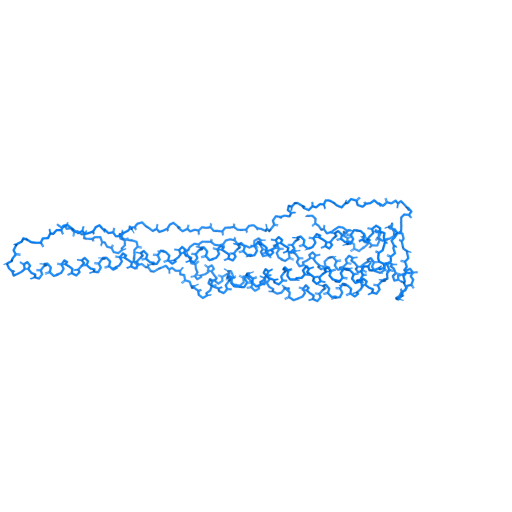57.526 1.00 42.38 127 VAL A O 1
ATOM 1015 N N . LEU A 1 128 ? 43.315 11.286 -58.321 1.00 45.81 128 LEU A N 1
ATOM 1016 C CA . LEU A 1 128 ? 43.986 11.511 -57.042 1.00 45.81 128 LEU A CA 1
ATOM 1017 C C . LEU A 1 128 ? 43.638 12.919 -56.481 1.00 45.81 128 LEU A C 1
ATOM 1019 O O . LEU A 1 128 ? 43.695 13.889 -57.238 1.00 45.81 128 LEU A O 1
ATOM 1023 N N . HIS A 1 129 ? 43.409 13.022 -55.155 1.00 41.97 129 HIS A N 1
ATOM 1024 C CA . HIS A 1 129 ? 43.517 14.222 -54.273 1.00 41.97 129 HIS A CA 1
ATOM 1025 C C . HIS A 1 129 ? 42.262 14.884 -53.646 1.00 41.97 129 HIS A C 1
ATOM 1027 O O . HIS A 1 129 ? 42.233 16.109 -53.535 1.00 41.97 129 HIS A O 1
ATOM 1033 N N . LEU A 1 130 ? 41.275 14.156 -53.107 1.00 43.19 130 LEU A N 1
ATOM 1034 C CA . LEU A 1 130 ? 40.261 14.786 -52.232 1.00 43.19 130 LEU A CA 1
ATOM 1035 C C . LEU A 1 130 ? 39.774 13.855 -51.105 1.00 43.19 130 LEU A C 1
ATOM 1037 O O . LEU A 1 130 ? 38.676 13.325 -51.192 1.00 43.19 130 LEU A O 1
ATOM 1041 N N . ALA A 1 131 ? 40.526 13.687 -50.014 1.00 43.25 131 ALA A N 1
ATOM 1042 C CA . ALA A 1 131 ? 39.963 13.086 -48.796 1.00 43.25 131 ALA A CA 1
ATOM 1043 C C . ALA A 1 131 ? 40.445 13.832 -47.545 1.00 43.25 131 ALA A C 1
ATOM 1045 O O . ALA A 1 131 ? 41.582 13.690 -47.096 1.00 43.25 131 ALA A O 1
ATOM 1046 N N . HIS A 1 132 ? 39.562 14.684 -47.022 1.00 42.03 132 HIS A N 1
ATOM 1047 C CA . HIS A 1 132 ? 39.684 15.283 -45.696 1.00 42.03 132 HIS A CA 1
ATOM 1048 C C . HIS A 1 132 ? 39.298 14.232 -44.646 1.00 42.03 132 HIS A C 1
ATOM 1050 O O . HIS A 1 132 ? 38.392 13.437 -44.881 1.00 42.03 132 HIS A O 1
ATOM 1056 N N . GLY A 1 133 ? 40.003 14.235 -43.510 1.00 46.31 133 GLY A N 1
ATOM 1057 C CA . GLY A 1 133 ? 39.911 13.213 -42.465 1.00 46.31 133 GLY A CA 1
ATOM 1058 C C . GLY A 1 133 ? 38.485 12.911 -42.000 1.00 46.31 133 GLY A C 1
ATOM 1059 O O . GLY A 1 133 ? 37.670 13.815 -41.820 1.00 46.31 133 GLY A O 1
ATOM 1060 N N . ASP A 1 134 ? 38.209 11.620 -41.807 1.00 54.62 134 ASP A N 1
ATOM 1061 C CA . ASP A 1 134 ? 36.922 11.125 -41.327 1.00 54.62 134 ASP A CA 1
ATOM 1062 C C . ASP A 1 134 ? 36.501 11.804 -40.020 1.00 54.62 134 ASP A C 1
ATOM 1064 O O . ASP A 1 134 ? 37.295 11.965 -39.091 1.00 54.62 134 ASP A O 1
ATOM 1068 N N . ALA A 1 135 ? 35.216 12.152 -39.932 1.00 56.66 135 ALA A N 1
ATOM 1069 C CA . ALA A 1 135 ? 34.611 12.567 -38.676 1.00 56.66 135 ALA A CA 1
ATOM 1070 C C . ALA A 1 135 ? 34.767 11.445 -37.637 1.00 56.66 135 ALA A C 1
ATOM 1072 O O . ALA A 1 135 ? 34.455 10.284 -37.926 1.00 56.66 135 ALA A O 1
ATOM 1073 N N . ASN A 1 136 ? 35.227 11.808 -36.434 1.00 58.03 136 ASN A N 1
ATOM 1074 C CA . ASN A 1 136 ? 35.376 10.877 -35.317 1.00 58.03 136 ASN A CA 1
ATOM 1075 C C . ASN A 1 136 ? 34.079 10.076 -35.094 1.00 58.03 136 ASN A C 1
ATOM 1077 O O . ASN A 1 136 ? 32.990 10.638 -35.258 1.00 58.03 136 ASN A O 1
ATOM 1081 N N . PRO A 1 137 ? 34.175 8.788 -34.716 1.00 60.00 137 PRO A N 1
ATOM 1082 C CA . PRO A 1 137 ? 32.997 7.996 -34.396 1.00 60.00 137 PRO A CA 1
ATOM 1083 C C . PRO A 1 137 ? 32.170 8.664 -33.283 1.00 60.00 137 PRO A C 1
ATOM 1085 O O . PRO A 1 137 ? 32.744 9.307 -32.394 1.00 60.00 137 PRO A O 1
ATOM 1088 N N . PRO A 1 138 ? 30.830 8.521 -33.302 1.00 64.69 138 PRO A N 1
ATOM 1089 C CA . PRO A 1 138 ? 30.004 8.849 -32.142 1.00 64.69 138 PRO A CA 1
ATOM 1090 C C . PRO A 1 138 ? 30.487 8.052 -30.920 1.00 64.69 138 PRO A C 1
ATOM 1092 O O . PRO A 1 138 ? 31.164 7.036 -31.079 1.00 64.69 138 PRO A O 1
ATOM 1095 N N . LYS A 1 139 ? 30.177 8.530 -29.701 1.00 62.28 139 LYS A N 1
ATOM 1096 C CA . LYS A 1 139 ? 30.654 7.935 -28.436 1.00 62.28 139 LYS A CA 1
ATOM 1097 C C . LYS A 1 139 ? 30.585 6.399 -28.483 1.00 62.28 139 LYS A C 1
ATOM 1099 O O . LYS A 1 139 ? 29.499 5.826 -28.550 1.00 62.28 139 LYS A O 1
ATOM 1104 N N . ALA A 1 140 ? 31.756 5.763 -28.471 1.00 61.72 140 ALA A N 1
ATOM 1105 C CA . ALA A 1 140 ? 31.876 4.313 -28.601 1.00 61.72 140 ALA A CA 1
ATOM 1106 C C . ALA A 1 140 ? 31.492 3.584 -27.306 1.00 61.72 140 ALA A C 1
ATOM 1108 O O . ALA A 1 140 ? 31.017 2.456 -27.361 1.00 61.72 140 ALA A O 1
ATOM 1109 N N . GLU A 1 141 ? 31.663 4.235 -26.154 1.00 73.00 141 GLU A N 1
ATOM 1110 C CA . GLU A 1 141 ? 31.385 3.625 -24.856 1.00 73.00 141 GLU A CA 1
ATOM 1111 C C . GLU A 1 141 ? 29.872 3.519 -24.590 1.00 73.00 141 GLU A C 1
ATOM 1113 O O . GLU A 1 141 ? 29.163 4.521 -24.757 1.00 73.00 141 GLU A O 1
ATOM 1118 N N . PRO A 1 142 ? 29.380 2.337 -24.166 1.00 74.44 142 PRO A N 1
ATOM 1119 C CA . PRO A 1 142 ? 27.999 2.144 -23.737 1.00 74.44 142 PRO A CA 1
ATOM 1120 C C . PRO A 1 142 ? 27.604 3.057 -22.581 1.00 74.44 142 PRO A C 1
ATOM 1122 O O . PRO A 1 142 ? 28.418 3.391 -21.715 1.00 74.44 142 PRO A O 1
ATOM 1125 N N . THR A 1 143 ? 26.322 3.399 -22.524 1.00 78.25 143 THR A N 1
ATOM 1126 C CA . THR A 1 143 ? 25.736 4.069 -21.361 1.00 78.25 143 THR A CA 1
ATOM 1127 C C . THR A 1 143 ? 25.832 3.146 -20.135 1.00 78.25 143 THR A C 1
ATOM 1129 O O . THR A 1 143 ? 25.570 1.946 -20.259 1.00 78.25 143 THR A O 1
ATOM 1132 N N . PRO A 1 144 ? 26.243 3.637 -18.949 1.00 81.69 144 PRO A N 1
ATOM 1133 C CA . PRO A 1 144 ? 26.312 2.795 -17.759 1.00 81.69 144 PRO A CA 1
ATOM 1134 C C . PRO A 1 144 ? 24.930 2.278 -17.353 1.00 81.69 144 PRO A C 1
ATOM 1136 O O . PRO A 1 144 ? 24.058 3.069 -17.009 1.00 81.69 144 PRO A O 1
ATOM 1139 N N . GLN A 1 145 ? 24.764 0.955 -17.310 1.00 85.25 145 GLN A N 1
ATOM 1140 C CA . GLN A 1 145 ? 23.511 0.338 -16.874 1.00 85.25 145 GLN A CA 1
ATOM 1141 C C . GLN A 1 145 ? 23.163 0.740 -15.440 1.00 85.25 145 GLN A C 1
ATOM 1143 O O . GLN A 1 145 ? 23.955 0.561 -14.507 1.00 85.25 145 GLN A O 1
ATOM 1148 N N . MET A 1 146 ? 21.946 1.241 -15.254 1.00 86.38 146 MET A N 1
ATOM 1149 C CA . MET A 1 146 ? 21.458 1.627 -13.937 1.00 86.38 146 MET A CA 1
ATOM 1150 C C . MET A 1 146 ? 20.941 0.425 -13.132 1.00 86.38 146 MET A C 1
ATOM 1152 O O . MET A 1 146 ? 20.253 -0.459 -13.640 1.00 86.38 146 MET A O 1
ATOM 1156 N N . ASN A 1 147 ? 21.226 0.433 -11.828 1.00 91.94 147 ASN A N 1
ATOM 1157 C CA . ASN A 1 147 ? 20.618 -0.470 -10.852 1.00 91.94 147 ASN A CA 1
ATOM 1158 C C . ASN A 1 147 ? 19.800 0.350 -9.848 1.00 91.94 147 ASN A C 1
ATOM 1160 O O . ASN A 1 147 ? 20.323 1.272 -9.216 1.00 91.94 147 ASN A O 1
ATOM 1164 N N . LYS A 1 148 ? 18.513 0.027 -9.720 1.00 93.44 148 LYS A N 1
ATOM 1165 C CA . LYS A 1 148 ? 17.564 0.699 -8.835 1.00 93.44 148 LYS A CA 1
ATOM 1166 C C . LYS A 1 148 ? 17.027 -0.303 -7.817 1.00 93.44 148 LYS A C 1
ATOM 1168 O O . LYS A 1 148 ? 16.262 -1.202 -8.165 1.00 93.44 148 LYS A O 1
ATOM 1173 N N . THR A 1 149 ? 17.373 -0.100 -6.548 1.00 94.06 149 THR A N 1
ATOM 1174 C CA . THR A 1 149 ? 16.896 -0.936 -5.439 1.00 94.06 149 THR A CA 1
ATOM 1175 C C . THR A 1 149 ? 16.109 -0.109 -4.439 1.00 94.06 149 THR A C 1
ATOM 1177 O O . THR A 1 149 ? 16.530 0.973 -4.027 1.00 94.06 149 THR A O 1
ATOM 1180 N N . TYR A 1 150 ? 14.968 -0.647 -4.032 1.00 95.25 150 TYR A N 1
ATOM 1181 C CA . TYR A 1 150 ? 14.012 -0.019 -3.145 1.00 95.25 150 TYR A CA 1
ATOM 1182 C C . TYR A 1 150 ? 13.677 -0.956 -1.996 1.00 95.25 150 TYR A C 1
ATOM 1184 O O . TYR A 1 150 ? 13.130 -2.044 -2.181 1.00 95.25 150 TYR A O 1
ATOM 1192 N N . GLU A 1 151 ? 13.960 -0.477 -0.793 1.00 94.44 151 GLU A N 1
ATOM 1193 C CA . GLU A 1 151 ? 13.511 -1.113 0.436 1.00 94.44 151 GLU A CA 1
ATOM 1194 C C . GLU A 1 151 ? 12.052 -0.766 0.736 1.00 94.44 151 GLU A C 1
ATOM 1196 O O . GLU A 1 151 ? 11.502 0.232 0.241 1.00 94.44 151 GLU A O 1
ATOM 1201 N N . ALA A 1 152 ? 11.450 -1.566 1.618 1.00 85.88 152 ALA A N 1
ATOM 1202 C CA . ALA A 1 152 ? 10.157 -1.255 2.210 1.00 85.88 152 ALA A CA 1
ATOM 1203 C C . ALA A 1 152 ? 10.126 0.203 2.719 1.00 85.88 152 ALA A C 1
ATOM 1205 O O . ALA A 1 152 ? 11.156 0.742 3.148 1.00 85.88 152 ALA A O 1
ATOM 1206 N N . PRO A 1 153 ? 8.964 0.882 2.673 1.00 82.06 153 PRO A N 1
ATOM 1207 C CA . PRO A 1 153 ? 8.846 2.217 3.242 1.00 82.06 153 PRO A CA 1
ATOM 1208 C C . PRO A 1 153 ? 9.319 2.209 4.701 1.00 82.06 153 PRO A C 1
ATOM 1210 O O . PRO A 1 153 ? 8.814 1.454 5.532 1.00 82.06 153 PRO A O 1
ATOM 1213 N N . GLY A 1 154 ? 10.311 3.049 5.007 1.00 75.06 154 GLY A N 1
ATOM 1214 C CA . GLY A 1 154 ? 10.801 3.199 6.371 1.00 75.06 154 GLY A CA 1
ATOM 1215 C C . GLY A 1 154 ? 9.689 3.750 7.256 1.00 75.06 154 GLY A C 1
ATOM 1216 O O . GLY A 1 154 ? 9.029 4.720 6.891 1.00 75.06 154 GLY A O 1
ATOM 1217 N N . LYS A 1 155 ? 9.508 3.167 8.440 1.00 70.00 155 LYS A N 1
ATOM 1218 C CA . LYS A 1 155 ? 8.421 3.510 9.374 1.00 70.00 155 LYS A CA 1
ATOM 1219 C C . LYS A 1 155 ? 8.637 4.839 10.127 1.00 70.00 155 LYS A C 1
ATOM 1221 O O . LYS A 1 155 ? 7.950 5.126 11.101 1.00 70.00 155 LYS A O 1
ATOM 1226 N N . GLY A 1 156 ? 9.638 5.624 9.720 1.00 60.03 156 GLY A N 1
ATOM 1227 C CA . GLY A 1 156 ? 10.198 6.744 10.478 1.00 60.03 156 GLY A CA 1
ATOM 1228 C C . GLY A 1 156 ? 9.197 7.855 10.812 1.00 60.03 156 GLY A C 1
ATOM 1229 O O . GLY A 1 156 ? 8.312 8.175 10.024 1.00 60.03 156 GLY A O 1
ATOM 1230 N N . GLY A 1 157 ? 9.381 8.481 11.979 1.00 61.81 157 GLY A N 1
ATOM 1231 C CA . GLY A 1 157 ? 8.644 9.682 12.392 1.00 61.81 157 GLY A CA 1
ATOM 1232 C C . GLY A 1 157 ? 7.259 9.444 13.001 1.00 61.81 157 GLY A C 1
ATOM 1233 O O . GLY A 1 157 ? 6.572 10.425 13.296 1.00 61.81 157 GLY A O 1
ATOM 1234 N N . ARG A 1 158 ? 6.847 8.185 13.218 1.00 74.19 158 ARG A N 1
ATOM 1235 C CA . ARG A 1 158 ? 5.637 7.870 13.993 1.00 74.19 158 ARG A CA 1
ATOM 1236 C C . ARG A 1 158 ? 5.771 8.453 15.399 1.00 74.19 158 ARG A C 1
ATOM 1238 O O . ARG A 1 158 ? 6.789 8.271 16.065 1.00 74.19 158 ARG A O 1
ATOM 1245 N N . LYS A 1 159 ? 4.751 9.189 15.838 1.00 77.69 159 LYS A N 1
ATOM 1246 C CA . LYS A 1 159 ? 4.714 9.733 17.198 1.00 77.69 159 LYS A CA 1
ATOM 1247 C C . LYS A 1 159 ? 4.298 8.628 18.165 1.00 77.69 159 LYS A C 1
ATOM 1249 O O . LYS A 1 159 ? 3.313 7.948 17.864 1.00 77.69 159 LYS A O 1
ATOM 1254 N N . PRO A 1 160 ? 4.975 8.470 19.314 1.00 83.38 160 PRO A N 1
ATOM 1255 C CA . PRO A 1 160 ? 4.506 7.549 20.334 1.00 83.38 160 PRO A CA 1
ATOM 1256 C C . PRO A 1 160 ? 3.113 7.973 20.805 1.00 83.38 160 PRO A C 1
ATOM 1258 O O . PRO A 1 160 ? 2.765 9.154 20.794 1.00 83.38 160 PRO A O 1
ATOM 1261 N N . PHE A 1 161 ? 2.308 7.000 21.212 1.00 87.81 161 PHE A N 1
ATOM 1262 C CA . PHE A 1 161 ? 1.034 7.286 21.857 1.00 87.81 161 PHE A CA 1
ATOM 1263 C C . PHE A 1 161 ? 1.264 7.820 23.281 1.00 87.81 161 PHE A C 1
ATOM 1265 O O . PHE A 1 161 ? 1.938 7.157 24.071 1.00 87.81 161 PHE A O 1
ATOM 1272 N N . GLU A 1 162 ? 0.685 8.980 23.607 1.00 85.50 162 GLU A N 1
ATOM 1273 C CA . GLU A 1 162 ? 0.862 9.686 24.893 1.00 85.50 162 GLU A CA 1
ATOM 1274 C C . GLU A 1 162 ? -0.341 9.549 25.853 1.00 85.50 162 GLU A C 1
ATOM 1276 O O . GLU A 1 162 ? -0.369 10.178 26.911 1.00 85.50 162 GLU A O 1
ATOM 1281 N N . GLY A 1 163 ? -1.341 8.723 25.521 1.00 81.94 163 GLY A N 1
ATOM 1282 C CA . GLY A 1 163 ? -2.534 8.563 26.357 1.00 81.94 163 GLY A CA 1
ATOM 1283 C C . GLY A 1 163 ? -2.230 7.943 27.722 1.00 81.94 163 GLY A C 1
ATOM 1284 O O . GLY A 1 163 ? -1.402 7.036 27.856 1.00 81.94 163 GLY A O 1
ATOM 1285 N N . THR A 1 164 ? -2.935 8.417 28.750 1.00 80.50 164 THR A N 1
ATOM 1286 C CA . THR A 1 164 ? -2.772 7.959 30.137 1.00 80.50 164 THR A CA 1
ATOM 1287 C C . THR A 1 164 ? -4.011 7.196 30.589 1.00 80.50 164 THR A C 1
ATOM 1289 O O . THR A 1 164 ? -5.118 7.724 30.533 1.00 80.50 164 THR A O 1
ATOM 1292 N N . ARG A 1 165 ? -3.825 5.975 31.102 1.00 87.00 165 ARG A N 1
ATOM 1293 C CA . ARG A 1 165 ? -4.892 5.204 31.757 1.00 87.00 165 ARG A CA 1
ATOM 1294 C C . ARG A 1 165 ? -4.636 5.083 33.256 1.00 87.00 165 ARG A C 1
ATOM 1296 O O . ARG A 1 165 ? -3.502 4.859 33.679 1.00 87.00 165 ARG A O 1
ATOM 1303 N N . THR A 1 166 ? -5.689 5.197 34.058 1.00 82.56 166 THR A N 1
ATOM 1304 C CA . THR A 1 166 ? -5.663 4.952 35.509 1.00 82.56 166 THR A CA 1
ATOM 1305 C C . THR A 1 166 ? -6.444 3.679 35.837 1.00 82.56 166 THR A C 1
ATOM 1307 O O . THR A 1 166 ? -7.231 3.205 35.021 1.00 82.56 166 THR A O 1
ATOM 1310 N N . GLY A 1 167 ? -6.265 3.117 37.037 1.00 80.06 167 GLY A N 1
ATOM 1311 C CA . GLY A 1 167 ? -6.962 1.885 37.444 1.00 80.06 167 GLY A CA 1
ATOM 1312 C C . GLY A 1 167 ? -8.495 1.994 37.492 1.00 80.06 167 GLY A C 1
ATOM 1313 O O . GLY A 1 167 ? -9.170 0.973 37.558 1.00 80.06 167 GLY A O 1
ATOM 1314 N N . THR A 1 168 ? -9.040 3.212 37.445 1.00 88.62 168 THR A N 1
ATOM 1315 C CA . THR A 1 168 ? -10.483 3.496 37.446 1.00 88.62 168 THR A CA 1
ATOM 1316 C C . THR A 1 168 ? -10.969 4.120 36.140 1.00 88.62 168 THR A C 1
ATOM 1318 O O . THR A 1 168 ? -12.116 4.554 36.073 1.00 88.62 168 THR A O 1
ATOM 1321 N N . SER A 1 169 ? -10.107 4.223 35.123 1.00 94.88 169 SER A N 1
ATOM 1322 C CA . SER A 1 169 ? -10.487 4.798 33.835 1.00 94.88 169 SER A CA 1
ATOM 1323 C C . SER A 1 169 ? -11.475 3.887 33.102 1.00 94.88 169 SER A C 1
ATOM 1325 O O . SER A 1 169 ? -11.396 2.654 33.167 1.00 94.88 169 SER A O 1
ATOM 1327 N N . THR A 1 170 ? -12.425 4.516 32.420 1.00 97.38 170 THR A N 1
ATOM 1328 C CA . THR A 1 170 ? -13.434 3.857 31.595 1.00 97.38 170 THR A CA 1
ATOM 1329 C C . THR A 1 170 ? -13.438 4.472 30.212 1.00 97.38 170 THR A C 1
ATOM 1331 O O . THR A 1 170 ? -13.291 5.687 30.075 1.00 97.38 170 THR A O 1
ATOM 1334 N N . THR A 1 171 ? -13.719 3.646 29.219 1.00 98.25 171 THR A N 1
ATOM 1335 C CA . THR A 1 171 ? -14.028 4.075 27.861 1.00 98.25 171 THR A CA 1
ATOM 1336 C C . THR A 1 171 ? -15.510 3.803 27.605 1.00 98.25 171 THR A C 1
ATOM 1338 O O . THR A 1 171 ? -16.045 2.826 28.129 1.00 98.25 171 THR A O 1
ATOM 1341 N N . SER A 1 172 ? -16.190 4.642 26.829 1.00 98.38 172 SER A N 1
ATOM 1342 C CA . SER A 1 172 ? -17.564 4.428 26.365 1.00 98.38 172 SER A CA 1
ATOM 1343 C C . SER A 1 172 ? -17.639 4.385 24.846 1.00 98.38 172 SER A C 1
ATOM 1345 O O . SER A 1 172 ? -16.888 5.086 24.183 1.00 98.38 172 SER A O 1
ATOM 1347 N N . ALA A 1 173 ? -18.531 3.568 24.284 1.00 98.56 173 ALA A N 1
ATOM 1348 C CA . ALA A 1 173 ? -18.802 3.549 22.846 1.00 98.56 173 ALA A CA 1
ATOM 1349 C C . ALA A 1 173 ? -20.231 3.095 22.533 1.00 98.56 173 ALA A C 1
ATOM 1351 O O . ALA A 1 173 ? -20.866 2.401 23.332 1.00 98.56 173 ALA A O 1
ATOM 1352 N N . LEU A 1 174 ? -20.699 3.429 21.326 1.00 98.50 174 LEU A N 1
ATOM 1353 C CA . LEU A 1 174 ? -21.798 2.725 20.665 1.00 98.50 174 LEU A CA 1
ATOM 1354 C C . LEU A 1 174 ? -21.206 1.541 19.869 1.00 98.50 174 LEU A C 1
ATOM 1356 O O . LEU A 1 174 ? -20.538 1.790 18.861 1.00 98.50 174 LEU A O 1
ATOM 1360 N N . PRO A 1 175 ? -21.426 0.273 20.268 1.00 98.31 175 PRO A N 1
ATOM 1361 C CA . PRO A 1 175 ? -20.791 -0.871 19.610 1.00 98.31 175 PRO A CA 1
ATOM 1362 C C . PRO A 1 175 ? -21.125 -0.983 18.118 1.00 98.31 175 PRO A C 1
ATOM 1364 O O . PRO A 1 175 ? -20.231 -1.226 17.310 1.00 98.31 175 PRO A O 1
ATOM 1367 N N . ASP A 1 176 ? -22.375 -0.716 17.729 1.00 98.50 176 ASP A N 1
ATOM 1368 C CA . ASP A 1 176 ? -22.818 -0.792 16.330 1.00 98.50 176 ASP A CA 1
ATOM 1369 C C . ASP A 1 176 ? -22.037 0.164 15.409 1.00 98.50 176 ASP A C 1
ATOM 1371 O O . ASP A 1 176 ? -21.789 -0.150 14.241 1.00 98.50 176 ASP A O 1
ATOM 1375 N N . ALA A 1 177 ? -21.611 1.321 15.928 1.00 98.62 177 ALA A N 1
ATOM 1376 C CA . ALA A 1 177 ? -20.794 2.270 15.177 1.00 98.62 177 ALA A CA 1
ATOM 1377 C C . ALA A 1 177 ? -19.392 1.703 14.916 1.00 98.62 177 ALA A C 1
ATOM 1379 O O . ALA A 1 177 ? -18.898 1.777 13.792 1.00 98.62 177 ALA A O 1
ATOM 1380 N N . LEU A 1 178 ? -18.782 1.064 15.919 1.00 98.62 178 LEU A N 1
ATOM 1381 C CA . LEU A 1 178 ? -17.485 0.403 15.764 1.00 98.62 178 LEU A CA 1
ATOM 1382 C C . LEU A 1 178 ? -17.563 -0.775 14.780 1.00 98.62 178 LEU A C 1
ATOM 1384 O O . LEU A 1 178 ? -16.671 -0.922 13.948 1.00 98.62 178 LEU A O 1
ATOM 1388 N N . ARG A 1 179 ? -18.648 -1.561 14.809 1.00 98.50 179 ARG A N 1
ATOM 1389 C CA . ARG A 1 179 ? -18.901 -2.640 13.832 1.00 98.50 179 ARG A CA 1
ATOM 1390 C C . ARG A 1 179 ? -19.078 -2.115 12.408 1.00 98.50 179 ARG A C 1
ATOM 1392 O O . ARG A 1 179 ? -18.558 -2.694 11.458 1.00 98.50 179 ARG A O 1
ATOM 1399 N N . SER A 1 180 ? -19.797 -1.007 12.254 1.00 98.69 180 SER A N 1
ATOM 1400 C CA . SER A 1 180 ? -19.994 -0.372 10.947 1.00 98.69 180 SER A CA 1
ATOM 1401 C C . SER A 1 180 ? -18.671 0.171 10.395 1.00 98.69 180 SER A C 1
ATOM 1403 O O . SER A 1 180 ? -18.351 -0.053 9.227 1.00 98.69 180 SER A O 1
ATOM 1405 N N . PHE A 1 181 ? -17.846 0.782 11.254 1.00 98.75 181 PHE A N 1
ATOM 1406 C CA . PHE A 1 181 ? -16.491 1.206 10.901 1.00 98.75 181 PHE A CA 1
ATOM 1407 C C . PHE A 1 181 ? -15.633 0.039 10.394 1.00 98.75 181 PHE A C 1
ATOM 1409 O O . PHE A 1 181 ? -15.045 0.147 9.317 1.00 98.75 181 PHE A O 1
ATOM 1416 N N . THR A 1 182 ? -15.568 -1.079 11.130 1.00 98.69 182 THR A N 1
ATOM 1417 C CA . THR A 1 182 ? -14.736 -2.227 10.728 1.00 98.69 182 THR A CA 1
ATOM 1418 C C . THR A 1 182 ? -15.244 -2.884 9.450 1.00 98.69 182 THR A C 1
ATOM 1420 O O . THR A 1 182 ? -14.433 -3.262 8.608 1.00 98.69 182 THR A O 1
ATOM 1423 N N . SER A 1 183 ? -16.562 -2.957 9.244 1.00 98.81 183 SER A N 1
ATOM 1424 C CA . SER A 1 183 ? -17.142 -3.453 7.991 1.00 98.81 183 SER A CA 1
ATOM 1425 C C . SER A 1 183 ? -16.688 -2.633 6.778 1.00 98.81 183 SER A C 1
ATOM 1427 O O . SER A 1 183 ? -16.283 -3.204 5.765 1.00 98.81 183 SER A O 1
ATOM 1429 N N . GLU A 1 184 ? -16.729 -1.301 6.862 1.00 98.75 184 GLU A N 1
ATOM 1430 C CA . GLU A 1 184 ? -16.311 -0.444 5.747 1.00 98.75 184 GLU A CA 1
ATOM 1431 C C . GLU A 1 184 ? -14.785 -0.398 5.555 1.00 98.75 184 GLU A C 1
ATOM 1433 O O . GLU A 1 184 ? -14.314 -0.323 4.420 1.00 98.75 184 GLU A O 1
ATOM 1438 N N . GLU A 1 185 ? -13.988 -0.472 6.628 1.00 98.62 185 GLU A N 1
ATOM 1439 C CA . GLU A 1 185 ? -12.523 -0.570 6.515 1.00 98.62 185 GLU A CA 1
ATOM 1440 C C . GLU A 1 185 ? -12.073 -1.896 5.887 1.00 98.62 185 GLU A C 1
ATOM 1442 O O . GLU A 1 185 ? -11.126 -1.905 5.093 1.00 98.62 185 GLU A O 1
ATOM 1447 N N . ARG A 1 186 ? -12.760 -3.007 6.185 1.00 98.69 186 ARG A N 1
ATOM 1448 C CA . ARG A 1 186 ? -12.510 -4.299 5.527 1.00 98.69 186 ARG A CA 1
ATOM 1449 C C . ARG A 1 186 ? -12.830 -4.225 4.038 1.00 98.69 186 ARG A C 1
ATOM 1451 O O . ARG A 1 186 ? -11.975 -4.587 3.237 1.00 98.69 186 ARG A O 1
ATOM 1458 N N . ALA A 1 187 ? -13.982 -3.660 3.667 1.00 98.62 187 ALA A N 1
ATOM 1459 C CA . ALA A 1 187 ? -14.343 -3.460 2.263 1.00 98.62 187 ALA A CA 1
ATOM 1460 C C . ALA A 1 187 ? -13.301 -2.610 1.512 1.00 98.62 187 ALA A C 1
ATOM 1462 O O . ALA A 1 187 ? -12.852 -2.998 0.438 1.00 98.62 187 ALA A O 1
ATOM 1463 N N . ALA A 1 188 ? -12.841 -1.505 2.109 1.00 98.25 188 ALA A N 1
ATOM 1464 C CA . ALA A 1 188 ? -11.782 -0.679 1.524 1.00 98.25 188 ALA A CA 1
ATOM 1465 C C . ALA A 1 188 ? -10.441 -1.433 1.406 1.00 98.25 188 ALA A C 1
ATOM 1467 O O . ALA A 1 188 ? -9.709 -1.270 0.433 1.00 98.25 188 ALA A O 1
ATOM 1468 N N . THR A 1 189 ? -10.096 -2.272 2.385 1.00 98.44 189 THR A N 1
ATOM 1469 C CA . THR A 1 189 ? -8.875 -3.095 2.335 1.00 98.44 189 THR A CA 1
ATOM 1470 C C . THR A 1 189 ? -8.970 -4.178 1.254 1.00 98.44 189 THR A C 1
ATOM 1472 O O . THR A 1 189 ? -7.975 -4.472 0.590 1.00 98.44 189 THR A O 1
ATOM 1475 N N . ASP A 1 190 ? -10.161 -4.726 1.016 1.00 98.50 190 ASP A N 1
ATOM 1476 C CA . ASP A 1 190 ? -10.398 -5.731 -0.021 1.00 98.50 190 ASP A CA 1
ATOM 1477 C C . ASP A 1 190 ? -10.199 -5.182 -1.442 1.00 98.50 190 ASP A C 1
ATOM 1479 O O . ASP A 1 190 ? -9.695 -5.913 -2.297 1.00 98.50 190 ASP A O 1
ATOM 1483 N N . GLU A 1 191 ? -10.477 -3.893 -1.685 1.00 98.19 191 GLU A N 1
ATOM 1484 C CA . GLU A 1 191 ? -10.235 -3.228 -2.982 1.00 98.19 191 GLU A CA 1
ATOM 1485 C C . GLU A 1 191 ? -8.769 -3.327 -3.437 1.00 98.19 191 GLU A C 1
ATOM 1487 O O . GLU A 1 191 ? -8.489 -3.474 -4.626 1.00 98.19 191 GLU A O 1
ATOM 1492 N N . ILE A 1 192 ? -7.823 -3.289 -2.494 1.00 98.12 192 ILE A N 1
ATOM 1493 C CA . ILE A 1 192 ? -6.377 -3.305 -2.774 1.00 98.12 192 ILE A CA 1
ATOM 1494 C C . ILE A 1 192 ? -5.727 -4.673 -2.536 1.00 98.12 192 ILE A C 1
ATOM 1496 O O . ILE A 1 192 ? -4.530 -4.837 -2.780 1.00 98.12 192 ILE A O 1
ATOM 1500 N N . ARG A 1 193 ? -6.484 -5.676 -2.072 1.00 98.31 193 ARG A N 1
ATOM 1501 C CA . ARG A 1 193 ? -5.929 -6.934 -1.544 1.00 98.31 193 ARG A CA 1
ATOM 1502 C C . ARG A 1 193 ? -5.152 -7.753 -2.577 1.00 98.31 193 ARG A C 1
ATOM 1504 O O . ARG A 1 193 ? -4.179 -8.412 -2.228 1.00 98.31 193 ARG A O 1
ATOM 1511 N N . GLN A 1 194 ? -5.560 -7.709 -3.845 1.00 98.31 194 GLN A N 1
ATOM 1512 C CA . GLN A 1 194 ? -4.914 -8.463 -4.934 1.00 98.31 194 GLN A CA 1
ATOM 1513 C C . GLN A 1 194 ? -3.785 -7.690 -5.633 1.00 98.31 194 GLN A C 1
ATOM 1515 O O . GLN A 1 194 ? -3.057 -8.242 -6.466 1.00 98.31 194 GLN A O 1
ATOM 1520 N N . THR A 1 195 ? -3.613 -6.411 -5.299 1.00 98.56 195 THR A N 1
ATOM 1521 C CA . THR A 1 195 ? -2.633 -5.535 -5.944 1.00 98.56 195 THR A CA 1
ATOM 1522 C C . THR A 1 195 ? -1.186 -6.009 -5.754 1.00 98.56 195 THR A C 1
ATOM 1524 O O . THR A 1 195 ? -0.471 -6.045 -6.757 1.00 98.56 195 THR A O 1
ATOM 1527 N N . PRO A 1 196 ? -0.731 -6.454 -4.561 1.00 98.50 196 PRO A N 1
ATOM 1528 C CA . PRO A 1 196 ? 0.640 -6.943 -4.387 1.00 98.50 196 PRO A CA 1
ATOM 1529 C C . PRO A 1 196 ? 0.971 -8.147 -5.275 1.00 98.50 196 PRO A C 1
ATOM 1531 O O . PRO A 1 196 ? 2.025 -8.175 -5.904 1.00 98.50 196 PRO A O 1
ATOM 1534 N N . ALA A 1 197 ? 0.062 -9.122 -5.376 1.00 98.56 197 ALA A N 1
ATOM 1535 C CA . ALA A 1 197 ? 0.252 -10.300 -6.223 1.00 98.56 197 ALA A CA 1
ATOM 1536 C C . ALA A 1 197 ? 0.324 -9.927 -7.712 1.00 98.56 197 ALA A C 1
ATOM 1538 O O . ALA A 1 197 ? 1.198 -10.408 -8.427 1.00 98.56 197 ALA A O 1
ATOM 1539 N N . THR A 1 198 ? -0.542 -9.009 -8.153 1.00 98.62 198 THR A N 1
ATOM 1540 C CA . THR A 1 198 ? -0.520 -8.489 -9.529 1.00 98.62 198 THR A CA 1
ATOM 1541 C C . THR A 1 198 ? 0.805 -7.788 -9.839 1.00 98.62 198 THR A C 1
ATOM 1543 O O . THR A 1 198 ? 1.411 -8.033 -10.878 1.00 98.62 198 THR A O 1
ATOM 1546 N N . LEU A 1 199 ? 1.286 -6.940 -8.922 1.00 98.81 199 LEU A N 1
ATOM 1547 C CA . LEU A 1 199 ? 2.557 -6.233 -9.081 1.00 98.81 199 LEU A CA 1
ATOM 1548 C C . LEU A 1 199 ? 3.754 -7.189 -9.130 1.00 98.81 199 LEU A C 1
ATOM 1550 O O . LEU A 1 199 ? 4.671 -6.938 -9.901 1.00 98.81 199 LEU A O 1
ATOM 1554 N N . ARG A 1 200 ? 3.750 -8.290 -8.364 1.00 98.75 200 ARG A N 1
ATOM 1555 C CA . ARG A 1 200 ? 4.815 -9.308 -8.447 1.00 98.75 200 ARG A CA 1
ATOM 1556 C C . ARG A 1 200 ? 4.927 -9.900 -9.846 1.00 98.75 200 ARG A C 1
ATOM 1558 O O . ARG A 1 200 ? 6.030 -9.939 -10.374 1.00 98.75 200 ARG A O 1
ATOM 1565 N N . GLY A 1 201 ? 3.801 -10.275 -10.457 1.00 98.69 201 GLY A N 1
ATOM 1566 C CA . GLY A 1 201 ? 3.790 -10.786 -11.832 1.00 98.69 201 GLY A CA 1
ATOM 1567 C C . GLY A 1 201 ? 4.356 -9.774 -12.832 1.00 98.69 201 GLY A C 1
ATOM 1568 O O . GLY A 1 201 ? 5.231 -10.109 -13.621 1.00 98.69 201 GLY A O 1
ATOM 1569 N N . LEU A 1 202 ? 3.953 -8.502 -12.729 1.00 98.69 202 LEU A N 1
ATOM 1570 C CA . LEU A 1 202 ? 4.489 -7.442 -13.594 1.00 98.69 202 LEU A CA 1
ATOM 1571 C C . LEU A 1 202 ? 5.987 -7.190 -13.372 1.00 98.69 202 LEU A C 1
ATOM 1573 O O . LEU A 1 202 ? 6.715 -6.913 -14.320 1.00 98.69 202 LEU A O 1
ATOM 1577 N N . VAL A 1 203 ? 6.466 -7.285 -12.130 1.00 98.69 203 VAL A N 1
ATOM 1578 C CA . VAL A 1 203 ? 7.897 -7.167 -11.811 1.00 98.69 203 VAL A CA 1
ATOM 1579 C C . VAL A 1 203 ? 8.688 -8.345 -12.384 1.00 98.69 203 VAL A C 1
ATOM 1581 O O . VAL A 1 203 ? 9.799 -8.144 -12.873 1.00 98.69 203 VAL A O 1
ATOM 1584 N N . GLU A 1 204 ? 8.143 -9.561 -12.348 1.00 98.50 204 GLU A N 1
ATOM 1585 C CA . GLU A 1 204 ? 8.746 -10.740 -12.980 1.00 98.50 204 GLU A CA 1
ATOM 1586 C C . GLU A 1 204 ? 8.830 -10.576 -14.503 1.00 98.50 204 GLU A C 1
ATOM 1588 O O . GLU A 1 204 ? 9.912 -10.745 -15.071 1.00 98.50 204 GLU A O 1
ATOM 1593 N N . ASP A 1 205 ? 7.737 -10.160 -15.148 1.00 98.44 205 ASP A N 1
ATOM 1594 C CA . ASP A 1 205 ? 7.698 -9.893 -16.590 1.00 98.44 205 ASP A CA 1
ATOM 1595 C C . ASP A 1 205 ? 8.689 -8.796 -16.992 1.00 98.44 205 ASP A C 1
ATOM 1597 O O . ASP A 1 205 ? 9.444 -8.954 -17.957 1.00 98.44 205 ASP A O 1
ATOM 1601 N N . PHE A 1 206 ? 8.741 -7.708 -16.220 1.00 98.50 206 PHE A N 1
ATOM 1602 C CA . PHE A 1 206 ? 9.710 -6.634 -16.408 1.00 98.50 206 PHE A CA 1
ATOM 1603 C C . PHE A 1 206 ? 11.143 -7.158 -16.317 1.00 98.50 206 PHE A C 1
ATOM 1605 O O . PHE A 1 206 ? 11.934 -6.932 -17.225 1.00 98.50 206 PHE A O 1
ATOM 1612 N N . ARG A 1 207 ? 11.490 -7.918 -15.273 1.00 97.75 207 ARG A N 1
ATOM 1613 C CA . ARG A 1 207 ? 12.845 -8.477 -15.111 1.00 97.75 207 ARG A CA 1
ATOM 1614 C C . ARG A 1 207 ? 13.220 -9.449 -16.232 1.00 97.75 207 ARG A C 1
ATOM 1616 O O . ARG A 1 207 ? 14.393 -9.544 -16.584 1.00 97.75 207 ARG A O 1
ATOM 1623 N N . ALA A 1 208 ? 12.250 -10.171 -16.788 1.00 97.75 208 ALA A N 1
ATOM 1624 C CA . ALA A 1 208 ? 12.487 -11.100 -17.887 1.00 97.75 208 ALA A CA 1
ATOM 1625 C C . ALA A 1 208 ? 12.755 -10.380 -19.219 1.00 97.75 208 ALA A C 1
ATOM 1627 O O . ALA A 1 208 ? 13.616 -10.821 -19.987 1.00 97.75 208 ALA A O 1
ATOM 1628 N N . LYS A 1 209 ? 12.028 -9.290 -19.493 1.00 97.75 209 LYS A N 1
ATOM 1629 C CA . LYS A 1 209 ? 11.994 -8.624 -20.807 1.00 97.75 209 LYS A CA 1
ATOM 1630 C C . LYS A 1 209 ? 12.790 -7.316 -20.885 1.00 97.75 209 LYS A C 1
ATOM 1632 O O . LYS A 1 209 ? 13.169 -6.905 -21.978 1.00 97.75 209 LYS A O 1
ATOM 1637 N N . CYS A 1 210 ? 13.085 -6.691 -19.750 1.00 96.94 210 CYS A N 1
ATOM 1638 C CA . CYS A 1 210 ? 13.812 -5.429 -19.637 1.00 96.94 210 CYS A CA 1
ATOM 1639 C C . CYS A 1 210 ? 15.151 -5.672 -18.934 1.00 96.94 210 CYS A C 1
ATOM 1641 O O . CYS A 1 210 ? 15.268 -5.549 -17.717 1.00 96.94 210 CYS A O 1
ATOM 1643 N N . GLN A 1 211 ? 16.161 -6.071 -19.711 1.00 94.31 211 GLN A N 1
ATOM 1644 C CA . GLN A 1 211 ? 17.458 -6.535 -19.194 1.00 94.31 211 GLN A CA 1
ATOM 1645 C C . GLN A 1 211 ? 18.547 -5.451 -19.236 1.00 94.31 211 GLN A C 1
ATOM 1647 O O . GLN A 1 211 ? 19.648 -5.657 -18.724 1.00 94.31 211 GLN A O 1
ATOM 1652 N N . TRP A 1 212 ? 18.253 -4.289 -19.827 1.00 91.19 212 TRP A N 1
ATOM 1653 C CA . TRP A 1 212 ? 19.124 -3.115 -19.781 1.00 91.19 212 TRP A CA 1
ATOM 1654 C C . TRP A 1 212 ? 18.924 -2.325 -18.484 1.00 91.19 212 TRP A C 1
ATOM 1656 O O . TRP A 1 212 ? 18.264 -1.292 -18.447 1.00 91.19 212 TRP A O 1
ATOM 1666 N N . GLY A 1 213 ? 19.460 -2.869 -17.394 1.00 91.12 213 GLY A N 1
ATOM 1667 C CA . GLY A 1 213 ? 19.315 -2.333 -16.043 1.00 91.12 213 GLY A CA 1
ATOM 1668 C C . GLY A 1 213 ? 18.737 -3.357 -15.069 1.00 91.12 213 GLY A C 1
ATOM 1669 O O . GLY A 1 213 ? 18.411 -4.485 -15.435 1.00 91.12 213 GLY A O 1
ATOM 1670 N N . GLN A 1 214 ? 18.650 -2.982 -13.793 1.00 94.81 214 GLN A N 1
ATOM 1671 C CA . GLN A 1 214 ? 18.147 -3.860 -12.732 1.00 94.81 214 GLN A CA 1
ATOM 1672 C C . GLN A 1 214 ? 17.159 -3.133 -11.822 1.00 94.81 214 GLN A C 1
ATOM 1674 O O . GLN A 1 214 ? 17.397 -1.995 -11.416 1.00 94.81 214 GLN A O 1
ATOM 1679 N N . LEU A 1 215 ? 16.074 -3.830 -11.466 1.00 97.38 215 LEU A N 1
ATOM 1680 C CA . LEU A 1 215 ? 15.061 -3.361 -10.524 1.00 97.38 215 LEU A CA 1
ATOM 1681 C C . LEU A 1 215 ? 14.910 -4.334 -9.347 1.00 97.38 215 LEU A C 1
ATOM 1683 O O . LEU A 1 215 ? 14.450 -5.471 -9.500 1.00 97.38 215 LEU A O 1
ATOM 1687 N N . GLY A 1 216 ? 15.244 -3.862 -8.149 1.00 97.69 216 GLY A N 1
ATOM 1688 C CA . GLY A 1 216 ? 14.965 -4.523 -6.877 1.00 97.69 216 GLY A CA 1
ATOM 1689 C C . GLY A 1 216 ? 13.851 -3.801 -6.125 1.00 97.69 216 GLY A C 1
ATOM 1690 O O . GLY A 1 216 ? 14.065 -2.692 -5.653 1.00 97.69 216 GLY A O 1
ATOM 1691 N N . CYS A 1 217 ? 12.667 -4.399 -5.984 1.00 98.00 217 CYS A N 1
ATOM 1692 C CA . CYS A 1 217 ? 11.555 -3.778 -5.246 1.00 98.00 217 CYS A CA 1
ATOM 1693 C C . CYS A 1 217 ? 10.720 -4.771 -4.423 1.00 98.00 217 CYS A C 1
ATOM 1695 O O . CYS A 1 217 ? 9.667 -4.408 -3.900 1.00 98.00 217 CYS A O 1
ATOM 1697 N N . ASP A 1 218 ? 11.185 -6.012 -4.252 1.00 98.06 218 ASP A N 1
ATOM 1698 C CA . ASP A 1 218 ? 10.419 -7.074 -3.585 1.00 98.06 218 ASP A CA 1
ATOM 1699 C C . ASP A 1 218 ? 10.040 -6.696 -2.142 1.00 98.06 218 ASP A C 1
ATOM 1701 O O . ASP A 1 218 ? 8.926 -6.967 -1.694 1.00 98.06 218 ASP A O 1
ATOM 1705 N N . GLN A 1 219 ? 10.924 -5.982 -1.433 1.00 97.38 219 GLN A N 1
ATOM 1706 C CA . GLN A 1 219 ? 10.661 -5.496 -0.074 1.00 97.38 219 GLN A CA 1
ATOM 1707 C C . GLN A 1 219 ? 9.546 -4.442 -0.020 1.00 97.38 219 GLN A C 1
ATOM 1709 O O . GLN A 1 219 ? 8.823 -4.364 0.972 1.00 97.38 219 GLN A O 1
ATOM 1714 N N . VAL A 1 220 ? 9.332 -3.670 -1.090 1.00 98.00 220 VAL A N 1
ATOM 1715 C CA . VAL A 1 220 ? 8.181 -2.757 -1.194 1.00 98.00 220 VAL A CA 1
ATOM 1716 C C . VAL A 1 220 ? 6.876 -3.550 -1.245 1.00 98.00 220 VAL A C 1
ATOM 1718 O O . VAL A 1 220 ? 5.922 -3.198 -0.553 1.00 98.00 220 VAL A O 1
ATOM 1721 N N . LEU A 1 221 ? 6.846 -4.651 -2.003 1.00 98.31 221 LEU A N 1
ATOM 1722 C CA . LEU A 1 221 ? 5.664 -5.510 -2.135 1.00 98.31 221 LEU A CA 1
ATOM 1723 C C . LEU A 1 221 ? 5.381 -6.297 -0.847 1.00 98.31 221 LEU A C 1
ATOM 1725 O O . LEU A 1 221 ? 4.225 -6.435 -0.459 1.00 98.31 221 LEU A O 1
ATOM 1729 N N . VAL A 1 222 ? 6.421 -6.735 -0.129 1.00 97.50 222 VAL A N 1
ATOM 1730 C CA . VAL A 1 222 ? 6.285 -7.261 1.245 1.00 97.50 222 VAL A CA 1
ATOM 1731 C C . VAL A 1 222 ? 5.728 -6.186 2.187 1.00 97.50 222 VAL A C 1
ATOM 1733 O O . VAL A 1 222 ? 4.838 -6.456 2.991 1.00 97.50 222 VAL A O 1
ATOM 1736 N N . GLY A 1 223 ? 6.204 -4.943 2.072 1.00 96.62 223 GLY A N 1
ATOM 1737 C CA . GLY A 1 223 ? 5.665 -3.802 2.815 1.00 96.62 223 GLY A CA 1
ATOM 1738 C C . GLY A 1 223 ? 4.178 -3.552 2.543 1.00 96.62 223 GLY A C 1
ATOM 1739 O O . GLY A 1 223 ? 3.441 -3.201 3.464 1.00 96.62 223 GLY A O 1
ATOM 1740 N N . PHE A 1 224 ? 3.722 -3.784 1.312 1.00 98.06 224 PHE A N 1
ATOM 1741 C CA . PHE A 1 224 ? 2.310 -3.699 0.941 1.00 98.06 224 PHE A CA 1
ATOM 1742 C C . PHE A 1 224 ? 1.483 -4.812 1.614 1.00 98.06 224 PHE A C 1
ATOM 1744 O O . PHE A 1 224 ? 0.482 -4.516 2.266 1.00 98.06 224 PHE A O 1
ATOM 1751 N N . ASP A 1 225 ? 1.925 -6.071 1.576 1.00 98.12 225 ASP A N 1
ATOM 1752 C CA . ASP A 1 225 ? 1.233 -7.153 2.303 1.00 98.12 225 ASP A CA 1
ATOM 1753 C C . ASP A 1 225 ? 1.142 -6.869 3.812 1.00 98.12 225 ASP A C 1
ATOM 1755 O O . ASP A 1 225 ? 0.100 -7.076 4.441 1.00 98.12 225 ASP A O 1
ATOM 1759 N N . ASN A 1 226 ? 2.217 -6.333 4.396 1.00 96.62 226 ASN A N 1
ATOM 1760 C CA . ASN A 1 226 ? 2.249 -5.937 5.802 1.00 96.62 226 ASN A CA 1
ATOM 1761 C C . ASN A 1 226 ? 1.269 -4.796 6.105 1.00 96.62 226 ASN A C 1
ATOM 1763 O O . ASN A 1 226 ? 0.656 -4.787 7.174 1.00 96.62 226 ASN A O 1
ATOM 1767 N N . TYR A 1 227 ? 1.097 -3.849 5.179 1.00 96.81 227 TYR A N 1
ATOM 1768 C CA . TYR A 1 227 ? 0.098 -2.788 5.292 1.00 96.81 227 TYR A CA 1
ATOM 1769 C C . TYR A 1 227 ? -1.326 -3.360 5.334 1.00 96.81 227 TYR A C 1
ATOM 1771 O O . TYR A 1 227 ? -2.079 -3.023 6.249 1.00 96.81 227 TYR A O 1
ATOM 1779 N N . ILE A 1 228 ? -1.659 -4.276 4.416 1.00 98.06 228 ILE A N 1
ATOM 1780 C CA . ILE A 1 228 ? -2.964 -4.963 4.366 1.00 98.06 228 ILE A CA 1
ATOM 1781 C C . ILE A 1 228 ? -3.204 -5.742 5.664 1.00 98.06 228 ILE A C 1
ATOM 1783 O O . ILE A 1 228 ? -4.214 -5.542 6.333 1.00 98.06 228 ILE A O 1
ATOM 1787 N N . THR A 1 229 ? -2.229 -6.555 6.071 1.00 97.38 229 THR A N 1
ATOM 1788 C CA . THR A 1 229 ? -2.286 -7.345 7.312 1.00 97.38 229 THR A CA 1
ATOM 1789 C C . THR A 1 229 ? -2.499 -6.457 8.536 1.00 97.38 229 THR A C 1
ATOM 1791 O O . THR A 1 229 ? -3.268 -6.783 9.439 1.00 97.38 229 THR A O 1
ATOM 1794 N N . SER A 1 230 ? -1.832 -5.306 8.581 1.00 96.69 230 SER A N 1
ATOM 1795 C CA . SER A 1 230 ? -1.983 -4.372 9.693 1.00 96.69 230 SER A CA 1
ATOM 1796 C C . SER A 1 230 ? -3.374 -3.728 9.712 1.00 96.69 230 SER A C 1
ATOM 1798 O O . SER A 1 230 ? -3.934 -3.563 10.791 1.00 96.69 230 SER A O 1
ATOM 1800 N N . ASN A 1 231 ? -3.971 -3.422 8.553 1.00 97.75 231 ASN A N 1
ATOM 1801 C CA . ASN A 1 231 ? -5.351 -2.923 8.481 1.00 97.75 231 ASN A CA 1
ATOM 1802 C C . ASN A 1 231 ? -6.369 -3.981 8.936 1.00 97.75 231 ASN A C 1
ATOM 1804 O O . ASN A 1 231 ? -7.298 -3.662 9.680 1.00 97.75 231 ASN A O 1
ATOM 1808 N N . ASP A 1 232 ? -6.170 -5.245 8.552 1.00 98.06 232 ASP A N 1
ATOM 1809 C CA . ASP A 1 232 ? -7.007 -6.357 9.015 1.00 98.06 232 ASP A CA 1
ATOM 1810 C C . ASP A 1 232 ? -6.912 -6.523 10.543 1.00 98.06 232 ASP A C 1
ATOM 1812 O O . ASP A 1 232 ? -7.931 -6.700 11.218 1.00 98.06 232 ASP A O 1
ATOM 1816 N N . ASN A 1 233 ? -5.703 -6.402 11.102 1.00 97.62 233 ASN A N 1
ATOM 1817 C CA . ASN A 1 233 ? -5.466 -6.435 12.546 1.00 97.62 233 ASN A CA 1
ATOM 1818 C C . ASN A 1 233 ? -6.090 -5.240 13.279 1.00 97.62 233 ASN A C 1
ATOM 1820 O O . ASN A 1 233 ? -6.595 -5.410 14.389 1.00 97.62 233 ASN A O 1
ATOM 1824 N N . ASP A 1 234 ? -6.092 -4.048 12.678 1.00 98.00 234 ASP A N 1
ATOM 1825 C CA . ASP A 1 234 ? -6.776 -2.880 13.242 1.00 98.00 234 ASP A CA 1
ATOM 1826 C C . ASP A 1 234 ? -8.285 -3.112 13.337 1.00 98.00 234 ASP A C 1
ATOM 1828 O O . ASP A 1 234 ? -8.881 -2.836 14.379 1.00 98.00 234 ASP A O 1
ATOM 1832 N N . CYS A 1 235 ? -8.891 -3.700 12.301 1.00 98.56 235 CYS A N 1
ATOM 1833 C CA . CYS A 1 235 ? -10.305 -4.062 12.334 1.00 98.56 235 CYS A CA 1
ATOM 1834 C C . CYS A 1 235 ? -10.588 -5.104 13.422 1.00 98.56 235 CYS A C 1
ATOM 1836 O O . CYS A 1 235 ? -11.507 -4.929 14.214 1.00 98.56 235 CYS A O 1
ATOM 1838 N N . THR A 1 236 ? -9.760 -6.148 13.523 1.00 98.50 236 THR A N 1
ATOM 1839 C CA . THR A 1 236 ? -9.889 -7.174 14.571 1.00 98.50 236 THR A CA 1
ATOM 1840 C C . THR A 1 236 ? -9.772 -6.576 15.975 1.00 98.50 236 THR A C 1
ATOM 1842 O O . THR A 1 236 ? -10.540 -6.935 16.866 1.00 98.50 236 THR A O 1
ATOM 1845 N N . ARG A 1 237 ? -8.867 -5.614 16.184 1.00 98.31 237 ARG A N 1
ATOM 1846 C CA . ARG A 1 237 ? -8.760 -4.882 17.452 1.00 98.31 237 ARG A CA 1
ATOM 1847 C C . ARG A 1 237 ? -10.040 -4.124 17.775 1.00 98.31 237 ARG A C 1
ATOM 1849 O O . ARG A 1 237 ? -10.564 -4.270 18.877 1.00 98.31 237 ARG A O 1
ATOM 1856 N N . THR A 1 238 ? -10.547 -3.333 16.833 1.00 98.62 238 THR A N 1
ATOM 1857 C CA . THR A 1 238 ? -11.794 -2.584 17.024 1.00 98.62 238 THR A CA 1
ATOM 1858 C C . THR A 1 238 ? -12.982 -3.523 17.252 1.00 98.62 238 THR A C 1
ATOM 1860 O O . THR A 1 238 ? -13.827 -3.225 18.090 1.00 98.62 238 THR A O 1
ATOM 1863 N N . ASP A 1 239 ? -13.011 -4.689 16.605 1.00 98.75 239 ASP A N 1
ATOM 1864 C CA . ASP A 1 239 ? -14.037 -5.716 16.800 1.00 98.75 239 ASP A CA 1
ATOM 1865 C C . ASP A 1 239 ? -14.021 -6.319 18.219 1.00 98.75 239 ASP A C 1
ATOM 1867 O O . ASP A 1 239 ? -15.083 -6.553 18.802 1.00 98.75 239 ASP A O 1
ATOM 1871 N N . VAL A 1 240 ? -12.838 -6.551 18.801 1.00 98.62 240 VAL A N 1
ATOM 1872 C CA . VAL A 1 240 ? -12.706 -7.005 20.200 1.00 98.62 240 VAL A CA 1
ATOM 1873 C C . VAL A 1 240 ? -13.139 -5.906 21.171 1.00 98.62 240 VAL A C 1
ATOM 1875 O O . VAL A 1 240 ? -13.851 -6.174 22.140 1.00 98.62 240 VAL A O 1
ATOM 1878 N N . VAL A 1 241 ? -12.762 -4.654 20.904 1.00 98.50 241 VAL A N 1
ATOM 1879 C CA . VAL A 1 241 ? -13.196 -3.499 21.703 1.00 98.50 241 VAL A CA 1
ATOM 1880 C C . VAL A 1 241 ? -14.724 -3.345 21.651 1.00 98.50 241 VAL A C 1
ATOM 1882 O O . VAL A 1 241 ? -15.355 -3.229 22.699 1.00 98.50 241 VAL A O 1
ATOM 1885 N N . ALA A 1 242 ? -15.340 -3.449 20.470 1.00 98.62 242 ALA A N 1
ATOM 1886 C CA . ALA A 1 242 ? -16.794 -3.413 20.297 1.00 98.62 242 ALA A CA 1
ATOM 1887 C C . ALA A 1 242 ? -17.509 -4.505 21.111 1.00 98.62 242 ALA A C 1
ATOM 1889 O O . ALA A 1 242 ? -18.491 -4.214 21.794 1.00 98.62 242 ALA A O 1
ATOM 1890 N N . ALA A 1 243 ? -16.971 -5.731 21.124 1.00 98.62 243 ALA A N 1
ATOM 1891 C CA . ALA A 1 243 ? -17.541 -6.850 21.878 1.00 98.62 243 ALA A CA 1
ATOM 1892 C C . ALA A 1 243 ? -17.633 -6.589 23.393 1.00 98.62 243 ALA A C 1
ATOM 1894 O O . ALA A 1 243 ? -18.547 -7.086 24.051 1.00 98.62 243 ALA A O 1
ATOM 1895 N N . ASN A 1 244 ? -16.726 -5.782 23.957 1.00 98.56 244 ASN A N 1
ATOM 1896 C CA . ASN A 1 244 ? -16.792 -5.405 25.371 1.00 98.56 244 ASN A CA 1
ATOM 1897 C C . ASN A 1 244 ? -18.018 -4.527 25.661 1.00 98.56 244 ASN A C 1
ATOM 1899 O O . ASN A 1 244 ? -18.696 -4.724 26.669 1.00 98.56 244 ASN A O 1
ATOM 1903 N N . PHE A 1 245 ? -18.331 -3.586 24.768 1.00 98.56 245 PHE A N 1
ATOM 1904 C CA . PHE A 1 245 ? -19.506 -2.722 24.898 1.00 98.56 245 PHE A CA 1
ATOM 1905 C C . PHE A 1 245 ? -20.811 -3.487 24.655 1.00 98.56 245 PHE A C 1
ATOM 1907 O O . PHE A 1 245 ? -21.774 -3.301 25.397 1.00 98.56 245 PHE A O 1
ATOM 1914 N N . GLU A 1 246 ? -20.822 -4.406 23.684 1.00 98.44 246 GLU A N 1
ATOM 1915 C CA . GLU A 1 246 ? -21.952 -5.314 23.436 1.00 98.44 246 GLU A CA 1
ATOM 1916 C C . GLU A 1 246 ? -22.258 -6.174 24.667 1.00 98.44 246 GLU A C 1
ATOM 1918 O O . GLU A 1 246 ? -23.417 -6.313 25.050 1.00 98.44 246 GLU A O 1
ATOM 1923 N N . ALA A 1 247 ? -21.228 -6.711 25.327 1.00 97.81 247 ALA A N 1
ATOM 1924 C CA . ALA A 1 247 ? -21.395 -7.495 26.547 1.00 97.81 247 ALA A CA 1
ATOM 1925 C C . ALA A 1 247 ? -21.909 -6.658 27.732 1.00 97.81 247 ALA A C 1
ATOM 1927 O O . ALA A 1 247 ? -22.597 -7.191 28.603 1.00 97.81 247 ALA A O 1
ATOM 1928 N N . ALA A 1 248 ? -21.583 -5.363 27.775 1.00 97.06 248 ALA A N 1
ATOM 1929 C CA . ALA A 1 248 ? -21.966 -4.473 28.866 1.00 97.06 248 ALA A CA 1
ATOM 1930 C C . ALA A 1 248 ? -23.410 -3.953 28.760 1.00 97.06 248 ALA A C 1
ATOM 1932 O O . ALA A 1 248 ? -24.084 -3.851 29.785 1.00 97.06 248 ALA A O 1
ATOM 1933 N N . GLY A 1 249 ? -23.892 -3.628 27.554 1.00 94.81 249 GLY A N 1
ATOM 1934 C CA . GLY A 1 249 ? -25.224 -3.027 27.377 1.00 94.81 249 GLY A CA 1
ATOM 1935 C C . GLY A 1 249 ? -26.020 -3.480 26.154 1.00 94.81 249 GLY A C 1
ATOM 1936 O O . GLY A 1 249 ? -27.176 -3.085 26.020 1.00 94.81 249 GLY A O 1
ATOM 1937 N N . GLY A 1 250 ? -25.460 -4.338 25.300 1.00 92.62 250 GLY A N 1
ATOM 1938 C CA . GLY A 1 250 ? -26.103 -4.813 24.074 1.00 92.62 250 GLY A CA 1
ATOM 1939 C C . GLY A 1 250 ? -25.952 -3.872 22.872 1.00 92.62 250 GLY A C 1
ATOM 1940 O O . GLY A 1 250 ? -25.342 -2.806 22.945 1.00 92.62 250 GLY A O 1
ATOM 1941 N N . SER A 1 251 ? -26.506 -4.299 21.735 1.00 92.25 251 SER A N 1
ATOM 1942 C CA . SER A 1 251 ? -26.552 -3.508 20.494 1.00 92.25 251 SER A CA 1
ATOM 1943 C C . SER A 1 251 ? -27.451 -2.274 20.657 1.00 92.25 251 SER A C 1
ATOM 1945 O O . SER A 1 251 ? -28.418 -2.294 21.421 1.00 92.25 251 SER A O 1
ATOM 1947 N N . GLY A 1 252 ? -27.119 -1.182 19.969 1.00 93.06 252 GLY A N 1
ATOM 1948 C CA . GLY A 1 252 ? -27.839 0.092 20.031 1.00 93.06 252 GLY A CA 1
ATOM 1949 C C . GLY A 1 252 ? -27.648 0.906 21.316 1.00 93.06 252 GLY A C 1
ATOM 1950 O O . GLY A 1 252 ? -28.191 2.007 21.414 1.00 93.06 252 GLY A O 1
ATOM 1951 N N . VAL A 1 253 ? -26.890 0.407 22.299 1.00 96.81 253 VAL A N 1
ATOM 1952 C CA . VAL A 1 253 ? -26.734 1.046 23.614 1.00 96.81 253 VAL A CA 1
ATOM 1953 C C . VAL A 1 253 ? -25.312 1.564 23.802 1.00 96.81 253 VAL A C 1
ATOM 1955 O O . VAL A 1 253 ? -24.344 0.805 23.759 1.00 96.81 253 VAL A O 1
ATOM 1958 N N . ILE A 1 254 ? -25.186 2.866 24.075 1.00 97.94 254 ILE A N 1
ATOM 1959 C CA . ILE A 1 254 ? -23.914 3.450 24.511 1.00 97.94 254 ILE A CA 1
ATOM 1960 C C . ILE A 1 254 ? -23.594 2.901 25.900 1.00 97.94 254 ILE A C 1
ATOM 1962 O O . ILE A 1 254 ? -24.352 3.109 26.847 1.00 97.94 254 ILE A O 1
ATOM 1966 N N . SER A 1 255 ? -22.463 2.213 26.010 1.00 97.56 255 SER A N 1
ATOM 1967 C CA . SER A 1 255 ? -22.042 1.537 27.238 1.00 97.56 255 SER A CA 1
ATOM 1968 C C . SER A 1 255 ? -20.654 1.999 27.648 1.00 97.56 255 SER A C 1
ATOM 1970 O O . SER A 1 255 ? -19.820 2.252 26.783 1.00 97.56 255 SER A O 1
ATOM 1972 N N . ALA A 1 256 ? -20.398 2.087 28.955 1.00 97.88 256 ALA A N 1
ATOM 1973 C CA . ALA A 1 256 ? -19.078 2.375 29.511 1.00 97.88 256 ALA A CA 1
ATOM 1974 C C . ALA A 1 256 ? -18.473 1.104 30.118 1.00 97.88 256 ALA A C 1
ATOM 1976 O O . ALA A 1 256 ? -19.129 0.403 30.889 1.00 97.88 256 ALA A O 1
ATOM 1977 N N . VAL A 1 257 ? -17.219 0.816 29.778 1.00 98.19 257 VAL A N 1
ATOM 1978 C CA . VAL A 1 257 ? -16.467 -0.358 30.234 1.00 98.19 257 VAL A CA 1
ATOM 1979 C C . VAL A 1 257 ? -15.139 0.111 30.815 1.00 98.19 257 VAL A C 1
ATOM 1981 O O . VAL A 1 257 ? -14.556 1.086 30.342 1.00 98.19 257 VAL A O 1
ATOM 1984 N N . SER A 1 258 ? -14.654 -0.555 31.864 1.00 97.81 258 SER A N 1
ATOM 1985 C CA . SER A 1 258 ? -13.339 -0.237 32.421 1.00 97.81 258 SER A CA 1
ATOM 1986 C C . SER A 1 258 ? -12.232 -0.545 31.414 1.00 97.81 258 SER A C 1
ATOM 1988 O O . SER A 1 258 ? -12.243 -1.586 30.754 1.00 97.81 258 SER A O 1
ATOM 1990 N N . ASP A 1 259 ? -11.225 0.324 31.341 1.00 97.81 259 ASP A N 1
ATOM 1991 C CA . ASP A 1 259 ? -10.102 0.126 30.418 1.00 97.81 259 ASP A CA 1
ATOM 1992 C C . ASP A 1 259 ? -9.349 -1.179 30.726 1.00 97.81 259 ASP A C 1
ATOM 1994 O O . ASP A 1 259 ? -8.841 -1.845 29.829 1.00 97.81 259 ASP A O 1
ATOM 1998 N N . ALA A 1 260 ? -9.331 -1.597 31.996 1.00 96.31 260 ALA A N 1
ATOM 1999 C CA . ALA A 1 260 ? -8.758 -2.874 32.412 1.00 96.31 260 ALA A CA 1
ATOM 2000 C C . ALA A 1 260 ? -9.491 -4.089 31.810 1.00 96.31 260 ALA A C 1
ATOM 2002 O O . ALA A 1 260 ? -8.840 -5.074 31.465 1.00 96.31 260 ALA A O 1
ATOM 2003 N N . ALA A 1 261 ? -10.820 -4.032 31.666 1.00 97.25 261 ALA A N 1
ATOM 2004 C CA . ALA A 1 261 ? -11.589 -5.117 31.057 1.00 97.25 261 ALA A CA 1
ATOM 2005 C C . ALA A 1 261 ? -11.365 -5.186 29.539 1.00 97.25 261 ALA A C 1
ATOM 2007 O O . ALA A 1 261 ? -11.178 -6.277 29.001 1.00 97.25 261 ALA A O 1
ATOM 2008 N N . ILE A 1 262 ? -11.295 -4.034 28.863 1.00 98.12 262 ILE A N 1
ATOM 2009 C CA . ILE A 1 262 ? -10.962 -3.982 27.432 1.00 98.12 262 ILE A CA 1
ATOM 2010 C C . ILE A 1 262 ? -9.543 -4.530 27.197 1.00 98.12 262 ILE A C 1
ATOM 2012 O O . ILE A 1 262 ? -9.350 -5.347 26.296 1.00 98.12 262 ILE A O 1
ATOM 2016 N N . ALA A 1 263 ? -8.573 -4.164 28.043 1.00 97.31 263 ALA A N 1
ATOM 2017 C CA . ALA A 1 263 ? -7.202 -4.676 27.972 1.00 97.31 263 ALA A CA 1
ATOM 2018 C C . ALA A 1 263 ? -7.143 -6.200 28.133 1.00 97.31 263 ALA A C 1
ATOM 2020 O O . ALA A 1 263 ? -6.525 -6.883 27.319 1.00 97.31 263 ALA A O 1
ATOM 2021 N N . ALA A 1 264 ? -7.831 -6.736 29.146 1.00 97.62 264 ALA A N 1
ATOM 2022 C CA . ALA A 1 264 ? -7.902 -8.175 29.385 1.00 97.62 264 ALA A CA 1
ATOM 2023 C C . ALA A 1 264 ? -8.548 -8.921 28.206 1.00 97.62 264 ALA A C 1
ATOM 2025 O O . ALA A 1 264 ? -8.089 -9.997 27.828 1.00 97.62 264 ALA A O 1
ATOM 2026 N N . SER A 1 265 ? -9.579 -8.341 27.586 1.00 98.38 265 SER A N 1
ATOM 2027 C CA . SER A 1 265 ? -10.210 -8.907 26.391 1.00 98.38 265 SER A CA 1
ATOM 2028 C C . SER A 1 265 ? -9.275 -8.914 25.181 1.00 98.38 265 SER A C 1
ATOM 2030 O O . SER A 1 265 ? -9.235 -9.902 24.450 1.00 98.38 265 SER A O 1
ATOM 2032 N N . LEU A 1 266 ? -8.508 -7.844 24.960 1.00 98.00 266 LEU A N 1
ATOM 2033 C CA . LEU A 1 266 ? -7.513 -7.782 23.886 1.00 98.00 266 LEU A CA 1
ATOM 2034 C C . LEU A 1 266 ? -6.402 -8.818 24.090 1.00 98.00 266 LEU A C 1
ATOM 2036 O O . LEU A 1 266 ? -6.094 -9.569 23.164 1.00 98.00 266 LEU A O 1
ATOM 2040 N N . GLU A 1 267 ? -5.880 -8.930 25.312 1.00 97.75 267 GLU A N 1
ATOM 2041 C CA . GLU A 1 267 ? -4.888 -9.942 25.687 1.00 97.75 267 GLU A CA 1
ATOM 2042 C C . GLU A 1 267 ? -5.423 -11.367 25.482 1.00 97.75 267 GLU A C 1
ATOM 2044 O O . GLU A 1 267 ? -4.759 -12.188 24.848 1.00 97.75 267 GLU A O 1
ATOM 2049 N N . ALA A 1 268 ? -6.652 -11.650 25.926 1.00 98.06 268 ALA A N 1
ATOM 2050 C CA . ALA A 1 268 ? -7.288 -12.958 25.762 1.00 98.06 268 ALA A CA 1
ATOM 2051 C C . ALA A 1 268 ? -7.494 -13.355 24.288 1.00 98.06 268 ALA A C 1
ATOM 2053 O O . ALA A 1 268 ? -7.509 -14.543 23.969 1.00 98.06 268 ALA A O 1
ATOM 2054 N N . ASN A 1 269 ? -7.629 -12.375 23.388 1.00 97.50 269 ASN A N 1
ATOM 2055 C CA . ASN A 1 269 ? -7.719 -12.597 21.943 1.00 97.50 269 ASN A CA 1
ATOM 2056 C C . ASN A 1 269 ? -6.348 -12.545 21.238 1.00 97.50 269 ASN A C 1
ATOM 2058 O O . ASN A 1 269 ? -6.288 -12.681 20.018 1.00 97.50 269 ASN A O 1
ATOM 2062 N N . GLY A 1 270 ? -5.247 -12.342 21.972 1.00 96.50 270 GLY A N 1
ATOM 2063 C CA . GLY A 1 270 ? -3.903 -12.220 21.402 1.00 96.50 270 GLY A CA 1
ATOM 2064 C C . GLY A 1 270 ? -3.710 -10.972 20.534 1.00 96.50 270 GLY A C 1
ATOM 2065 O O . GLY A 1 270 ? -2.849 -10.960 19.654 1.00 96.50 270 GLY A O 1
ATOM 2066 N N . VAL A 1 271 ? -4.512 -9.926 20.748 1.00 96.38 271 VAL A N 1
ATOM 2067 C CA . VAL A 1 271 ? -4.490 -8.698 19.949 1.00 96.38 271 VAL A CA 1
ATOM 2068 C C . VAL A 1 271 ? -3.739 -7.602 20.699 1.00 96.38 271 VAL A C 1
ATOM 2070 O O . VAL A 1 271 ? -4.137 -7.182 21.780 1.00 96.38 271 VAL A O 1
ATOM 2073 N N . SER A 1 272 ? -2.663 -7.086 20.100 1.00 94.06 272 SER A N 1
ATOM 2074 C CA . SER A 1 272 ? -1.959 -5.907 20.623 1.00 94.06 272 SER A CA 1
ATOM 2075 C C . SER A 1 272 ? -2.865 -4.677 20.602 1.00 94.06 272 SER A C 1
ATOM 2077 O O . SER A 1 272 ? -3.512 -4.422 19.589 1.00 94.06 272 SER A O 1
ATOM 2079 N N . GLU A 1 273 ? -2.837 -3.862 21.658 1.00 93.44 273 GLU A N 1
ATOM 2080 C CA . GLU A 1 273 ? -3.529 -2.566 21.748 1.00 93.44 273 GLU A CA 1
ATOM 2081 C C . GLU A 1 273 ? -3.069 -1.560 20.678 1.00 93.44 273 GLU A C 1
ATOM 2083 O O . GLU A 1 273 ? -3.855 -0.766 20.155 1.00 93.44 273 GLU A O 1
ATOM 2088 N N . LYS A 1 274 ? -1.782 -1.607 20.332 1.00 91.88 274 LYS A N 1
ATOM 2089 C CA . LYS A 1 274 ? -1.158 -0.708 19.360 1.00 91.88 274 LYS A CA 1
ATOM 2090 C C . LYS A 1 274 ? -0.924 -1.434 18.048 1.00 91.88 274 LYS A C 1
ATOM 2092 O O . LYS A 1 274 ? -0.525 -2.606 18.040 1.00 91.88 274 LYS A O 1
ATOM 2097 N N . ARG A 1 275 ? -1.130 -0.723 16.941 1.00 88.88 275 ARG A N 1
ATOM 2098 C CA . ARG A 1 275 ? -0.625 -1.129 15.631 1.00 88.88 275 ARG A CA 1
ATOM 2099 C C . ARG A 1 275 ? 0.902 -1.296 15.730 1.00 88.88 275 ARG A C 1
ATOM 2101 O O . ARG A 1 275 ? 1.545 -0.426 16.318 1.00 88.88 275 ARG A O 1
ATOM 2108 N N . PRO A 1 276 ? 1.483 -2.401 15.223 1.00 76.19 276 PRO A N 1
ATOM 2109 C CA . PRO A 1 276 ? 2.916 -2.651 15.346 1.00 76.19 276 PRO A CA 1
ATOM 2110 C C . PRO A 1 276 ? 3.760 -1.507 14.782 1.00 76.19 276 PRO A C 1
ATOM 2112 O O . PRO A 1 276 ? 3.558 -1.072 13.639 1.00 76.19 276 PRO A O 1
ATOM 2115 N N . GLU A 1 277 ? 4.716 -1.050 15.593 1.00 58.72 277 GLU A N 1
ATOM 2116 C CA . GLU A 1 277 ? 5.692 -0.035 15.201 1.00 58.72 277 GLU A CA 1
ATOM 2117 C C . GLU A 1 277 ? 6.605 -0.483 14.082 1.00 58.72 277 GLU A C 1
ATOM 2119 O O . GLU A 1 277 ? 6.978 -1.674 13.966 1.00 58.72 277 GLU A O 1
#

Organism: NCBI:txid119981

Sequence (277 aa):
MSDGLSLDDLHAASDVVWDFEVSGDLAAKLDAAATDVRGQIGSRNSRKTTYGTYFEGYYAELWEWNIETANQDARLLARRLNDVAQGVRDLEEDARAEQARIDAAREWKRQRDARSTAEKVWETVDVLHLAHGDANPPKAEPTPQMNKTYEAPGKGGRKPFEGTRTGTSTTSALPDALRSFTSEERAATDEIRQTPATLRGLVEDFRAKCQWGQLGCDQVLVGFDNYITSNDNDCTRTDVVAANFEAAGGSGVISAVSDAAIAASLEANGVSEKRPE

Foldseek 3Di:
DPPPQDLVLLVQPDAAQADPVLLVVLLVLLLVLLCLLLVVLVVLVVLLVVLLVLKDFQLSLLLVLQSVLLNVLSNLLSVLSNVLSVVSVVQVVLSVVQRVSSVQQVVLVVVVVVVVVVVVVVVVPDDDDDDDDRDDGRPSDGRDQEEDAGAARDSPDRDDRPGDADQQTKIKGQLVSLVVSLVVLLVSLVVSVCSLVVSVVSQVVRVVRRVRHYYHCNNSSVSVNLSSVLSNLSSVLSNLLSVQQCVAPRHPDIGMDHPVVSVVSCVVVVRDSHRDD

pLDDT: mean 89.88, std 14.33, range [35.72, 98.88]

Radius of gyration: 31.12 Å; chains: 1; bounding box: 74×28×100 Å